Protein AF-0000000085507156 (afdb_homodimer)

InterPro domains:
  IPR002125 Cytidine and deoxycytidylate deaminase domain [PF00383] (16-107)
  IPR006262 Cytidine deaminase, homotetrameric [TIGR01354] (16-117)
  IPR016192 APOBEC/CMP deaminase, zinc-binding [PS00903] (61-101)
  IPR016193 Cytidine deaminase-like [SSF53927] (15-117)
  IPR050202 Cytidine and Deoxycytidylate Deaminase [PTHR11644] (16-119)

Secondary structure (DSSP, 8-state):
-HHHHHHHHHHHHHHHHHHHHHTT-B-TTT---EEEEEEETTS-EEEEE-B--SSGGG-B-HHHHHHHHHHHTT---EEEEEEEESSSS-PPP-HHHHHHHHHT-S--EEEE--SSS----B-----------/-HHHHHHHHHHHHHHHHHHHHHTT-B-TTT---EEEEEEETTS-EEEEE-B--SSGGG-B-HHHHHHHHHHHTT---EEEEEEEESSSS-PPP-HHHHHHHHHT-S--EEEE--SSS----B-----------

Organism: Octopus vulgaris (NCBI:txid6645)

pLDDT: mean 82.12, std 20.16, range [19.59, 98.88]

Sequence (266 aa):
MTKYKGKMMYGIKSRKAAAEAKEKAYCPYSNFRVGAALLTEDDSIITGCNVENCTYGGTICAERTAMVKAVSEGKKSFKAIAVASDKKDKIAPCGICRQFMAEFGTDWDVYLTSNDAPDSLIYPDIHYVRSSHMTKYKGKMMYGIKSRKAAAEAKEKAYCPYSNFRVGAALLTEDDSIITGCNVENCTYGGTICAERTAMVKAVSEGKKSFKAIAVASDKKDKIAPCGICRQFMAEFGTDWDVYLTSNDAPDSLIYPDIHYVRSSH

Radius of gyration: 18.61 Å; Cα contacts (8 Å, |Δi|>4): 637; chains: 2; bounding box: 38×61×47 Å

Solvent-accessible surface area (backbone atoms only — not comparable to full-atom values): 13486 Å² total; per-residue (Å²): 110,69,68,56,52,50,49,49,54,48,48,54,54,28,39,52,46,1,50,59,24,20,76,35,34,44,34,91,85,78,68,63,36,26,6,8,17,32,31,32,72,88,69,45,78,35,56,6,15,23,36,58,44,99,45,76,89,54,42,41,49,13,61,50,24,13,49,45,38,34,25,42,71,65,43,76,49,57,44,32,38,18,32,21,45,79,44,63,59,63,60,69,79,50,71,63,46,34,43,51,47,44,70,53,44,53,73,41,44,28,34,26,32,20,73,71,61,77,47,70,45,64,56,54,76,54,54,71,69,68,76,80,120,110,69,67,57,50,51,49,49,53,48,47,53,55,28,39,54,46,2,48,58,24,21,76,35,33,42,32,90,85,78,68,64,36,26,6,8,17,32,31,32,72,88,70,45,78,36,55,6,15,23,37,58,45,99,46,76,88,54,40,42,49,14,61,51,25,14,48,44,38,35,26,41,72,64,44,75,48,57,45,32,40,16,33,21,44,77,44,64,60,63,60,69,80,50,71,65,48,33,43,50,47,42,72,52,43,54,73,41,48,27,34,25,31,20,72,70,62,76,46,68,46,64,54,56,76,54,56,70,68,69,76,80,122

Foldseek 3Di:
DVVVVVVVVCLVVFQVVQVVQQVVEADPPPPKTKKKWWQAPVRDIFIFIWYDDPDRVPTDHRLRRRQVVCVVVVTQGTAEMEMEIPAQDWDDDDDVSLQVVVVSNFQYFYATQGVPDSPRPRPGGSDNPPPPD/DVVVVVVVVCLVVFQVVQVVQQVVEADPPPPKTKKKWWQAPVRDIFIFIWYDDPDRVPTDHRLRRRQVVCVVVVTLGTAEMEMEIPAQDWDDDDDVSLQVVVVSNFQYFYATQGVPDSPRPRPRGSDNPPPPD

Nearest PDB structures (foldseek):
  2fr6-assembly1_A  TM=9.802E-01  e=1.078E-14  Mus musculus
  1mq0-assembly1_A  TM=9.749E-01  e=1.570E-14  Homo sapiens
  2d30-assembly1_A  TM=9.680E-01  e=4.333E-13  Bacillus anthracis
  1ux0-assembly1_B-2  TM=9.588E-01  e=1.947E-12  Bacillus subtilis
  1jtk-assembly1_A  TM=9.594E-01  e=2.662E-12  Bacillus subtilis

Structure (mmCIF, N/CA/C/O backbone):
data_AF-0000000085507156-model_v1
#
loop_
_entity.id
_entity.type
_entity.pdbx_description
1 polymer 'Cytidine deaminase'
#
loop_
_atom_site.group_PDB
_atom_site.id
_atom_site.type_symbol
_atom_site.label_atom_id
_atom_site.label_alt_id
_atom_site.label_comp_id
_atom_site.label_asym_id
_atom_site.label_entity_id
_atom_site.label_seq_id
_atom_site.pdbx_PDB_ins_code
_atom_site.Cartn_x
_atom_site.Cartn_y
_atom_site.Cartn_z
_atom_site.occupancy
_atom_site.B_iso_or_equiv
_atom_site.auth_seq_id
_atom_site.auth_comp_id
_atom_site.auth_asym_id
_atom_site.auth_atom_id
_atom_site.pdbx_PDB_model_num
ATOM 1 N N . MET A 1 1 ? -6.457 -25.891 -23.547 1 45.12 1 MET A N 1
ATOM 2 C CA . MET A 1 1 ? -5.258 -25.422 -24.234 1 45.12 1 MET A CA 1
ATOM 3 C C . MET A 1 1 ? -5.137 -23.891 -24.141 1 45.12 1 MET A C 1
ATOM 5 O O . MET A 1 1 ? -4.035 -23.375 -23.969 1 45.12 1 MET A O 1
ATOM 9 N N . THR A 1 2 ? -6.301 -23.188 -24.297 1 46.66 2 THR A N 1
ATOM 10 C CA . THR A 1 2 ? -6.375 -21.734 -24.344 1 46.66 2 THR A CA 1
ATOM 11 C C . THR A 1 2 ? -6.105 -21.125 -22.969 1 46.66 2 THR A C 1
ATOM 13 O O . THR A 1 2 ? -5.438 -20.094 -22.844 1 46.66 2 THR A O 1
ATOM 16 N N . LYS A 1 3 ? -6.566 -21.875 -21.938 1 55.44 3 LYS A N 1
ATOM 17 C CA . LYS A 1 3 ? -6.348 -21.422 -20.562 1 55.44 3 LYS A CA 1
ATOM 18 C C . LYS A 1 3 ? -4.871 -21.516 -20.188 1 55.44 3 LYS A C 1
ATOM 20 O O . LYS A 1 3 ? -4.34 -20.625 -19.516 1 55.44 3 LYS A O 1
ATOM 25 N N . TYR A 1 4 ? -4.258 -22.562 -20.734 1 53.56 4 TYR A N 1
ATOM 26 C CA . TYR A 1 4 ? -2.848 -22.797 -20.438 1 53.56 4 TYR A CA 1
ATOM 27 C C . TYR A 1 4 ? -1.98 -21.719 -21.094 1 53.56 4 TYR A C 1
ATOM 29 O O . TYR A 1 4 ? -1.041 -21.219 -20.484 1 53.56 4 TYR A O 1
ATOM 37 N N . LYS A 1 5 ? -2.334 -21.484 -22.344 1 54.78 5 LYS A N 1
ATOM 38 C CA . LYS A 1 5 ? -1.577 -20.453 -23.062 1 54.78 5 LYS A CA 1
ATOM 39 C C . LYS A 1 5 ? -1.775 -19.078 -22.406 1 54.78 5 LYS A C 1
ATOM 41 O O . LYS A 1 5 ? -0.835 -18.297 -22.328 1 54.78 5 LYS A O 1
ATOM 46 N N . GLY A 1 6 ? -2.863 -18.875 -22.016 1 60.09 6 GLY A N 1
ATOM 47 C CA . GLY A 1 6 ? -3.174 -17.609 -21.359 1 60.09 6 GLY A CA 1
ATOM 48 C C . GLY A 1 6 ? -2.432 -17.422 -20.047 1 60.09 6 GLY A C 1
ATOM 49 O O . GLY A 1 6 ? -1.897 -16.344 -19.781 1 60.09 6 GLY A O 1
ATOM 50 N N . LYS A 1 7 ? -2.35 -18.531 -19.406 1 68.62 7 LYS A N 1
ATOM 51 C CA . LYS A 1 7 ? -1.642 -18.5 -18.125 1 68.62 7 LYS A CA 1
ATOM 52 C C . LYS A 1 7 ? -0.145 -18.281 -18.328 1 68.62 7 LYS A C 1
ATOM 54 O O . LYS A 1 7 ? 0.49 -17.547 -17.578 1 68.62 7 LYS A O 1
ATOM 59 N N . MET A 1 8 ? 0.346 -18.875 -19.422 1 68 8 MET A N 1
ATOM 60 C CA . MET A 1 8 ? 1.773 -18.75 -19.703 1 68 8 MET A CA 1
ATOM 61 C C . MET A 1 8 ? 2.133 -17.312 -20.078 1 68 8 MET A C 1
ATOM 63 O O . MET A 1 8 ? 3.154 -16.781 -19.625 1 68 8 MET A O 1
ATOM 67 N N . MET A 1 9 ? 1.325 -16.734 -20.891 1 68.88 9 MET A N 1
ATOM 68 C CA . MET A 1 9 ? 1.603 -15.375 -21.359 1 68.88 9 MET A CA 1
ATOM 69 C C . MET A 1 9 ? 1.504 -14.383 -20.203 1 68.88 9 MET A C 1
ATOM 71 O O . MET A 1 9 ? 2.32 -13.469 -20.094 1 68.88 9 MET A O 1
ATOM 75 N N . TYR A 1 10 ? 0.565 -14.633 -19.391 1 76.19 10 TYR A N 1
ATOM 76 C CA . TYR A 1 10 ? 0.454 -13.766 -18.234 1 76.19 10 TYR A CA 1
ATOM 77 C C . TYR A 1 10 ? 1.659 -13.93 -17.312 1 76.19 10 TYR A C 1
ATOM 79 O O . TYR A 1 10 ? 2.164 -12.953 -16.75 1 76.19 10 TYR A O 1
ATOM 87 N N . GLY A 1 11 ? 2.057 -15.18 -17.297 1 75.56 11 GLY A N 1
ATOM 88 C CA . GLY A 1 11 ? 3.221 -15.438 -16.469 1 75.56 11 GLY A CA 1
ATOM 89 C C . GLY A 1 11 ? 4.441 -14.648 -16.891 1 75.56 11 GLY A C 1
ATOM 90 O O . GLY A 1 11 ? 5.102 -14.023 -16.062 1 75.56 11 GLY A O 1
ATOM 91 N N . ILE A 1 12 ? 4.613 -14.641 -18.172 1 73.88 12 ILE A N 1
ATOM 92 C CA . ILE A 1 12 ? 5.789 -13.953 -18.703 1 73.88 12 ILE A CA 1
ATOM 93 C C . ILE A 1 12 ? 5.641 -12.445 -18.5 1 73.88 12 ILE A C 1
ATOM 95 O O . ILE A 1 12 ? 6.559 -11.789 -18 1 73.88 12 ILE A O 1
ATOM 99 N N . LYS A 1 13 ? 4.492 -11.883 -18.875 1 86.12 13 LYS A N 1
ATOM 100 C CA . LYS A 1 13 ? 4.258 -10.445 -18.766 1 86.12 13 LYS A CA 1
ATOM 101 C C . LYS A 1 13 ? 4.316 -9.984 -17.312 1 86.12 13 LYS A C 1
ATOM 103 O O . LYS A 1 13 ? 4.883 -8.93 -17.016 1 86.12 13 LYS A O 1
ATOM 108 N N . SER A 1 14 ? 3.775 -10.773 -16.5 1 90.31 14 SER A N 1
ATOM 109 C CA . SER A 1 14 ? 3.717 -10.391 -15.102 1 90.31 14 SER A CA 1
ATOM 110 C C . SER A 1 14 ? 5.094 -10.477 -14.445 1 90.31 14 SER A C 1
ATOM 112 O O . SER A 1 14 ? 5.418 -9.672 -13.57 1 90.31 14 SER A O 1
ATOM 114 N N . ARG A 1 15 ? 5.824 -11.406 -14.922 1 87.62 15 ARG A N 1
ATOM 115 C CA . ARG A 1 15 ? 7.176 -11.523 -14.383 1 87.62 15 ARG A CA 1
ATOM 116 C C . ARG A 1 15 ? 8.031 -10.328 -14.781 1 87.62 15 ARG A C 1
ATOM 118 O O . ARG A 1 15 ? 8.797 -9.805 -13.969 1 87.62 15 ARG A O 1
ATOM 125 N N . LYS A 1 16 ? 7.945 -9.984 -15.977 1 91.31 16 LYS A N 1
ATOM 126 C CA . LYS A 1 16 ? 8.664 -8.805 -16.453 1 91.31 16 LYS A CA 1
ATOM 127 C C . LYS A 1 16 ? 8.219 -7.551 -15.703 1 91.31 16 LYS A C 1
ATOM 129 O O . LYS A 1 16 ? 9.047 -6.73 -15.305 1 91.31 16 LYS A O 1
ATOM 134 N N . ALA A 1 17 ? 6.949 -7.414 -15.555 1 95.56 17 ALA A N 1
ATOM 135 C CA . ALA A 1 17 ? 6.398 -6.273 -14.828 1 95.56 17 ALA A CA 1
ATOM 136 C C . ALA A 1 17 ? 6.895 -6.242 -13.391 1 95.56 17 ALA A C 1
ATOM 138 O O . ALA A 1 17 ? 7.211 -5.176 -12.852 1 95.56 17 ALA A O 1
ATOM 139 N N . ALA A 1 18 ? 6.938 -7.363 -12.742 1 95.06 18 ALA A N 1
ATOM 140 C CA . ALA A 1 18 ? 7.449 -7.461 -11.375 1 95.06 18 ALA A CA 1
ATOM 141 C C . ALA A 1 18 ? 8.914 -7.051 -11.312 1 95.06 18 ALA A C 1
ATOM 143 O O . ALA A 1 18 ? 9.328 -6.344 -10.383 1 95.06 18 ALA A O 1
ATOM 144 N N . ALA A 1 19 ? 9.672 -7.484 -12.266 1 92.69 19 ALA A N 1
ATOM 145 C CA . ALA A 1 19 ? 11.086 -7.141 -12.32 1 92.69 19 ALA A CA 1
ATOM 146 C C . ALA A 1 19 ? 11.281 -5.633 -12.461 1 92.69 19 ALA A C 1
ATOM 148 O O . ALA A 1 19 ? 12.172 -5.055 -11.836 1 92.69 19 ALA A O 1
ATOM 149 N N . GLU A 1 20 ? 10.516 -5.043 -13.266 1 95.81 20 GLU A N 1
ATOM 150 C CA . GLU A 1 20 ? 10.586 -3.594 -13.438 1 95.81 20 GLU A CA 1
ATOM 151 C C . GLU A 1 20 ? 10.156 -2.863 -12.172 1 95.81 20 GLU A C 1
ATOM 153 O O . GLU A 1 20 ? 10.719 -1.826 -11.82 1 95.81 20 GLU A O 1
ATOM 158 N N . ALA A 1 21 ? 9.164 -3.395 -11.5 1 97.69 21 ALA A N 1
ATOM 159 C CA . ALA A 1 21 ? 8.656 -2.791 -10.266 1 97.69 21 ALA A CA 1
ATOM 160 C C . ALA A 1 21 ? 9.727 -2.781 -9.18 1 97.69 21 ALA A C 1
ATOM 162 O O . ALA A 1 21 ? 9.781 -1.864 -8.359 1 97.69 21 ALA A O 1
ATOM 163 N N . LYS A 1 22 ? 10.516 -3.771 -9.234 1 95.75 22 LYS A N 1
ATOM 164 C CA . LYS A 1 22 ? 11.57 -3.92 -8.227 1 95.75 22 LYS A CA 1
ATOM 165 C C . LYS A 1 22 ? 12.516 -2.725 -8.25 1 95.75 22 LYS A C 1
ATOM 167 O O . LYS A 1 22 ? 13.086 -2.363 -7.215 1 95.75 22 LYS A O 1
ATOM 172 N N . GLU A 1 23 ? 12.656 -2.035 -9.336 1 97 23 GLU A N 1
ATOM 173 C CA . GLU A 1 23 ? 13.562 -0.9 -9.5 1 97 23 GLU A CA 1
ATOM 174 C C . GLU A 1 23 ? 13.078 0.312 -8.711 1 97 23 GLU A C 1
ATOM 176 O O . GLU A 1 23 ? 13.836 1.254 -8.484 1 97 23 GLU A O 1
ATOM 181 N N . LYS A 1 24 ? 11.875 0.293 -8.289 1 98.25 24 LYS A N 1
ATOM 182 C CA . LYS A 1 24 ? 11.281 1.425 -7.582 1 98.25 24 LYS A CA 1
ATOM 183 C C . LYS A 1 24 ? 11.258 1.179 -6.078 1 98.25 24 LYS A C 1
ATOM 185 O O . LYS A 1 24 ? 10.773 2.018 -5.312 1 98.25 24 LYS A O 1
ATOM 190 N N . ALA A 1 25 ? 11.812 0.065 -5.641 1 98.25 25 ALA A N 1
ATOM 191 C CA . ALA A 1 25 ? 11.758 -0.337 -4.238 1 98.25 25 ALA A CA 1
ATOM 192 C C . ALA A 1 25 ? 12.438 0.699 -3.344 1 98.25 25 ALA A C 1
ATOM 194 O O . ALA A 1 25 ? 13.359 1.39 -3.775 1 98.25 25 ALA A O 1
ATOM 195 N N . TYR A 1 26 ? 11.953 0.939 -2.166 1 98.5 26 TYR A N 1
ATOM 196 C CA . TYR A 1 26 ? 12.602 1.67 -1.08 1 98.5 26 TYR A CA 1
ATOM 197 C C . TYR A 1 26 ? 13.078 0.717 0.008 1 98.5 26 TYR A C 1
ATOM 199 O O . TYR A 1 26 ? 12.297 0.304 0.869 1 98.5 26 TYR A O 1
ATOM 207 N N . CYS A 1 27 ? 14.312 0.362 -0.005 1 96.81 27 CYS A N 1
ATOM 208 C CA . CYS A 1 27 ? 14.867 -0.645 0.891 1 96.81 27 CYS A CA 1
ATOM 209 C C . CYS A 1 27 ? 16.266 -0.253 1.346 1 96.81 27 CYS A C 1
ATOM 211 O O . CYS A 1 27 ? 17.219 -1.018 1.172 1 96.81 27 CYS A O 1
ATOM 213 N N . PRO A 1 28 ? 16.359 0.896 2.033 1 96.19 28 PRO A N 1
ATOM 214 C CA . PRO A 1 28 ? 17.672 1.4 2.42 1 96.19 28 PRO A CA 1
ATOM 215 C C . PRO A 1 28 ? 18.344 0.543 3.492 1 96.19 28 PRO A C 1
ATOM 217 O O . PRO A 1 28 ? 19.562 0.635 3.695 1 96.19 28 PRO A O 1
ATOM 220 N N . TYR A 1 29 ? 17.656 -0.283 4.18 1 94.44 29 TYR A N 1
ATOM 221 C CA . TYR A 1 29 ? 18.203 -1.038 5.301 1 94.44 29 TYR A CA 1
ATOM 222 C C . TYR A 1 29 ? 18.688 -2.41 4.852 1 94.44 29 TYR A C 1
ATOM 224 O O . TYR A 1 29 ? 19.766 -2.855 5.25 1 94.44 29 TYR A O 1
ATOM 232 N N . SER A 1 30 ? 17.938 -3.158 4.008 1 91 30 SER A N 1
ATOM 233 C CA . SER A 1 30 ? 18.312 -4.484 3.52 1 91 30 SER A CA 1
ATOM 234 C C . SER A 1 30 ? 19.031 -4.395 2.18 1 91 30 SER A C 1
ATOM 236 O O . SER A 1 30 ? 19.844 -5.266 1.844 1 91 30 SER A O 1
ATOM 238 N N . ASN A 1 31 ? 18.641 -3.363 1.395 1 93.56 31 ASN A N 1
ATOM 239 C CA . ASN A 1 31 ? 19.078 -3.225 0.01 1 93.56 31 ASN A CA 1
ATOM 240 C C . ASN A 1 31 ? 18.609 -4.398 -0.846 1 93.56 31 ASN A C 1
ATOM 242 O O . ASN A 1 31 ? 19.328 -4.828 -1.757 1 93.56 31 ASN A O 1
ATOM 246 N N . PHE A 1 32 ? 17.609 -5.02 -0.384 1 93.12 32 PHE A N 1
ATOM 247 C CA . PHE A 1 32 ? 17.016 -6.168 -1.065 1 93.12 32 PHE A CA 1
ATOM 248 C C . PHE A 1 32 ? 15.727 -5.777 -1.773 1 93.12 32 PHE A C 1
ATOM 250 O O . PHE A 1 32 ? 14.656 -5.773 -1.164 1 93.12 32 PHE A O 1
ATOM 257 N N . ARG A 1 33 ? 15.852 -5.629 -3.068 1 96 33 ARG A N 1
ATOM 258 C CA . ARG A 1 33 ? 14.695 -5.145 -3.824 1 96 33 ARG A CA 1
ATOM 259 C C . ARG A 1 33 ? 13.766 -6.289 -4.199 1 96 33 ARG A C 1
ATOM 261 O O . ARG A 1 33 ? 14.219 -7.34 -4.656 1 96 33 ARG A O 1
ATOM 268 N N . VAL A 1 34 ? 12.523 -6.055 -3.955 1 95.5 34 VAL A N 1
ATOM 269 C CA . VAL A 1 34 ? 11.477 -6.996 -4.348 1 95.5 34 VAL A CA 1
ATOM 270 C C . VAL A 1 34 ? 10.398 -6.262 -5.129 1 95.5 34 VAL A C 1
ATOM 272 O O . VAL A 1 34 ? 10.031 -5.133 -4.789 1 95.5 34 VAL A O 1
ATOM 275 N N . GLY A 1 35 ? 9.969 -6.82 -6.215 1 96.62 35 GLY A N 1
ATOM 276 C CA . GLY A 1 35 ? 8.836 -6.344 -6.988 1 96.62 35 GLY A CA 1
ATOM 277 C C . GLY A 1 35 ? 7.73 -7.379 -7.121 1 96.62 35 GLY A C 1
ATOM 278 O O . GLY A 1 35 ? 7.988 -8.578 -7.059 1 96.62 35 GLY A O 1
ATOM 279 N N . ALA A 1 36 ? 6.539 -6.844 -7.254 1 96.56 36 ALA A N 1
ATOM 280 C CA . ALA A 1 36 ? 5.387 -7.719 -7.465 1 96.56 36 ALA A CA 1
ATOM 281 C C . ALA A 1 36 ? 4.488 -7.18 -8.57 1 96.56 36 ALA A C 1
ATOM 283 O O . ALA A 1 36 ? 4.426 -5.969 -8.805 1 96.56 36 ALA A O 1
ATOM 284 N N . ALA A 1 37 ? 3.855 -8.062 -9.266 1 96.94 37 ALA A N 1
ATOM 285 C CA . ALA A 1 37 ? 2.84 -7.766 -10.273 1 96.94 37 ALA A CA 1
ATOM 286 C C . ALA A 1 37 ? 1.571 -8.578 -10.031 1 96.94 37 ALA A C 1
ATOM 288 O O . ALA A 1 37 ? 1.61 -9.812 -10.008 1 96.94 37 ALA A O 1
ATOM 289 N N . LEU A 1 38 ? 0.514 -7.887 -9.844 1 96.56 38 LEU A N 1
ATOM 290 C CA . LEU A 1 38 ? -0.79 -8.445 -9.508 1 96.56 38 LEU A CA 1
ATOM 291 C C . LEU A 1 38 ? -1.709 -8.461 -10.719 1 96.56 38 LEU A C 1
ATOM 293 O O . LEU A 1 38 ? -1.878 -7.434 -11.383 1 96.56 38 LEU A O 1
ATOM 297 N N . LEU A 1 39 ? -2.191 -9.633 -11.023 1 95.56 39 LEU A N 1
ATOM 298 C CA . LEU A 1 39 ? -3.201 -9.758 -12.07 1 95.56 39 LEU A CA 1
ATOM 299 C C . LEU A 1 39 ? -4.605 -9.688 -11.484 1 95.56 39 LEU A C 1
ATOM 301 O O . LEU A 1 39 ? -4.98 -10.523 -10.656 1 95.56 39 LEU A O 1
ATOM 305 N N . THR A 1 40 ? -5.336 -8.672 -11.953 1 95.88 40 THR A N 1
ATOM 306 C CA . THR A 1 40 ? -6.695 -8.5 -11.461 1 95.88 40 THR A CA 1
ATOM 307 C C . THR A 1 40 ? -7.695 -9.25 -12.336 1 95.88 40 THR A C 1
ATOM 309 O O . THR A 1 40 ? -7.332 -9.766 -13.391 1 95.88 40 THR A O 1
ATOM 312 N N . GLU A 1 41 ? -8.906 -9.312 -11.859 1 93.31 41 GLU A N 1
ATOM 313 C CA . GLU A 1 41 ? -9.945 -10.055 -12.57 1 93.31 41 GLU A CA 1
ATOM 314 C C . GLU A 1 41 ? -10.219 -9.445 -13.938 1 93.31 41 GLU A C 1
ATOM 316 O O . GLU A 1 41 ? -10.555 -10.156 -14.891 1 93.31 41 GLU A O 1
ATOM 321 N N . ASP A 1 42 ? -10.062 -8.156 -14.07 1 93.94 42 ASP A N 1
ATOM 322 C CA . ASP A 1 42 ? -10.305 -7.488 -15.352 1 93.94 42 ASP A CA 1
ATOM 323 C C . ASP A 1 42 ? -9.055 -7.508 -16.219 1 93.94 42 ASP A C 1
ATOM 325 O O . ASP A 1 42 ? -8.953 -6.738 -17.188 1 93.94 42 ASP A O 1
ATOM 329 N N . ASP A 1 43 ? -8.047 -8.227 -15.836 1 93.12 43 ASP A N 1
ATOM 330 C CA . ASP A 1 43 ? -6.832 -8.516 -16.594 1 93.12 43 ASP A CA 1
ATOM 331 C C . ASP A 1 43 ? -5.883 -7.32 -16.578 1 93.12 43 ASP A C 1
ATOM 333 O O . ASP A 1 43 ? -5.023 -7.191 -17.453 1 93.12 43 ASP A O 1
ATOM 337 N N . SER A 1 44 ? -6.109 -6.434 -15.68 1 95.38 44 SER A N 1
ATOM 338 C CA . SER A 1 44 ? -5.129 -5.375 -15.453 1 95.38 44 SER A CA 1
ATOM 339 C C . SER A 1 44 ? -3.953 -5.883 -14.625 1 95.38 44 SER A C 1
ATOM 341 O O . SER A 1 44 ? -4.102 -6.805 -13.82 1 95.38 44 SER A O 1
ATOM 343 N N . ILE A 1 45 ? -2.811 -5.289 -14.914 1 97.19 45 ILE A N 1
ATOM 344 C CA . ILE A 1 45 ? -1.624 -5.594 -14.125 1 97.19 45 ILE A CA 1
ATOM 345 C C . ILE A 1 45 ? -1.279 -4.402 -13.234 1 97.19 45 ILE A C 1
ATOM 347 O O . ILE A 1 45 ? -1.065 -3.291 -13.727 1 97.19 45 ILE A O 1
ATOM 351 N N . ILE A 1 46 ? -1.317 -4.621 -11.945 1 98.38 46 ILE A N 1
ATOM 352 C CA . ILE A 1 46 ? -0.937 -3.607 -10.969 1 98.38 46 ILE A CA 1
ATOM 353 C C . ILE A 1 46 ? 0.355 -4.027 -10.266 1 98.38 46 ILE A C 1
ATOM 355 O O . ILE A 1 46 ? 0.463 -5.148 -9.766 1 98.38 46 ILE A O 1
ATOM 359 N N . THR A 1 47 ? 1.319 -3.133 -10.188 1 98.69 47 THR A N 1
ATOM 360 C CA . THR A 1 47 ? 2.617 -3.516 -9.648 1 98.69 47 THR A CA 1
ATOM 361 C C . THR A 1 47 ? 2.844 -2.871 -8.281 1 98.69 47 THR A C 1
ATOM 363 O O . THR A 1 47 ? 2.154 -1.917 -7.918 1 98.69 47 THR A O 1
ATOM 366 N N . GLY A 1 48 ? 3.678 -3.451 -7.52 1 98.75 48 GLY A N 1
ATOM 367 C CA . GLY A 1 48 ? 4.16 -2.977 -6.234 1 98.75 48 GLY A CA 1
ATOM 368 C C . GLY A 1 48 ? 5.613 -3.328 -5.973 1 98.75 48 GLY A C 1
ATOM 369 O O . GLY A 1 48 ? 6.195 -4.145 -6.688 1 98.75 48 GLY A O 1
ATOM 370 N N . CYS A 1 49 ? 6.164 -2.693 -5.035 1 98.62 49 CYS A N 1
ATOM 371 C CA . CYS A 1 49 ? 7.52 -2.963 -4.57 1 98.62 49 CYS A CA 1
ATOM 372 C C . CYS A 1 49 ? 7.602 -2.869 -3.051 1 98.62 49 CYS A C 1
ATOM 374 O O . CYS A 1 49 ? 6.68 -2.371 -2.404 1 98.62 49 CYS A O 1
ATOM 376 N N . ASN A 1 50 ? 8.68 -3.473 -2.508 1 97.94 50 ASN A N 1
ATOM 377 C CA . ASN A 1 50 ? 8.812 -3.373 -1.06 1 97.94 50 ASN A CA 1
ATOM 378 C C . ASN A 1 50 ? 9.203 -1.961 -0.628 1 97.94 50 ASN A C 1
ATOM 380 O O . ASN A 1 50 ? 9.984 -1.294 -1.309 1 97.94 50 ASN A O 1
ATOM 384 N N . VAL A 1 51 ? 8.641 -1.488 0.416 1 98.62 51 VAL A N 1
ATOM 385 C CA . VAL A 1 51 ? 8.891 -0.195 1.043 1 98.62 51 VAL A CA 1
ATOM 386 C C . VAL A 1 51 ? 9.289 -0.397 2.502 1 98.62 51 VAL A C 1
ATOM 388 O O . VAL A 1 51 ? 8.438 -0.623 3.363 1 98.62 51 VAL A O 1
ATOM 391 N N . GLU A 1 52 ? 10.547 -0.236 2.783 1 97.94 52 GLU A N 1
ATOM 392 C CA . GLU A 1 52 ? 11.086 -0.507 4.113 1 97.94 52 GLU A CA 1
ATOM 393 C C . GLU A 1 52 ? 10.906 0.695 5.039 1 97.94 52 GLU A C 1
ATOM 395 O O . GLU A 1 52 ? 10.609 1.8 4.578 1 97.94 52 GLU A O 1
ATOM 400 N N . ASN A 1 53 ? 10.977 0.425 6.234 1 96.5 53 ASN A N 1
ATOM 401 C CA . ASN A 1 53 ? 10.922 1.383 7.336 1 96.5 53 ASN A CA 1
ATOM 402 C C . ASN A 1 53 ? 11.961 1.064 8.406 1 96.5 53 ASN A C 1
ATOM 404 O O . ASN A 1 53 ? 12.445 -0.065 8.492 1 96.5 53 ASN A O 1
ATOM 408 N N . CYS A 1 54 ? 12.32 2.131 9.172 1 92.88 54 CYS A N 1
ATOM 409 C CA . CYS A 1 54 ? 13.312 1.917 10.219 1 92.88 54 CYS A CA 1
ATOM 410 C C . CYS A 1 54 ? 12.781 0.97 11.289 1 92.88 54 CYS A C 1
ATOM 412 O O . CYS A 1 54 ? 13.555 0.364 12.031 1 92.88 54 CYS A O 1
ATOM 414 N N . THR A 1 55 ? 11.461 0.832 11.367 1 88.38 55 THR A N 1
ATOM 415 C CA . THR A 1 55 ? 10.844 -0.182 12.211 1 88.38 55 THR A CA 1
ATOM 416 C C . THR A 1 55 ? 10.32 -1.346 11.375 1 88.38 55 THR A C 1
ATOM 418 O O . THR A 1 55 ? 9.758 -1.138 10.297 1 88.38 55 THR A O 1
ATOM 421 N N . TYR A 1 56 ? 10.492 -2.535 11.828 1 80.38 56 TYR A N 1
ATOM 422 C CA . TYR A 1 56 ? 10.078 -3.715 11.078 1 80.38 56 TYR A CA 1
ATOM 423 C C . TYR A 1 56 ? 8.57 -3.709 10.836 1 80.38 56 TYR A C 1
ATOM 425 O O . TYR A 1 56 ? 8.109 -4.062 9.75 1 80.38 56 TYR A O 1
ATOM 433 N N . GLY A 1 57 ? 7.852 -3.285 11.789 1 85.94 57 GLY A N 1
ATOM 434 C CA . GLY A 1 57 ? 6.402 -3.262 11.68 1 85.94 57 GLY A CA 1
ATOM 435 C C . GLY A 1 57 ? 5.895 -2.283 10.641 1 85.94 57 GLY A C 1
ATOM 436 O O . GLY A 1 57 ? 4.758 -2.391 10.18 1 85.94 57 GLY A O 1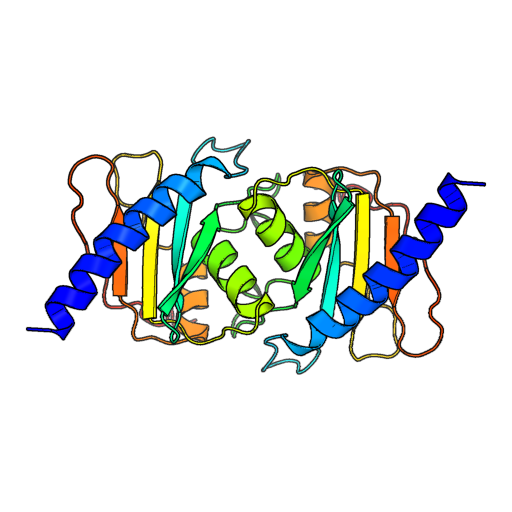
ATOM 437 N N . GLY A 1 58 ? 6.773 -1.413 10.227 1 92.62 58 GLY A N 1
ATOM 438 C CA . GLY A 1 58 ? 6.375 -0.405 9.258 1 92.62 58 GLY A CA 1
ATOM 439 C C . GLY A 1 58 ? 6.656 -0.812 7.824 1 92.62 58 GLY A C 1
ATOM 440 O O . GLY A 1 58 ? 6.164 -0.18 6.887 1 92.62 58 GLY A O 1
ATOM 441 N N . THR A 1 59 ? 7.418 -1.912 7.668 1 96.25 59 THR A N 1
ATOM 442 C CA . THR A 1 59 ? 7.777 -2.373 6.332 1 96.25 59 THR A CA 1
ATOM 443 C C . THR A 1 59 ? 6.582 -3.021 5.641 1 96.25 59 THR A C 1
ATOM 445 O O . THR A 1 59 ? 5.832 -3.775 6.266 1 96.25 59 THR A O 1
ATOM 448 N N . ILE A 1 60 ? 6.406 -2.689 4.383 1 97.88 60 ILE A N 1
ATOM 449 C CA . ILE A 1 60 ? 5.336 -3.293 3.596 1 97.88 60 ILE A CA 1
ATOM 450 C C . ILE A 1 60 ? 5.926 -4.016 2.387 1 97.88 60 ILE A C 1
ATOM 452 O O . ILE A 1 60 ? 6.664 -3.418 1.601 1 97.88 60 ILE A O 1
ATOM 456 N N . CYS A 1 61 ? 5.617 -5.27 2.221 1 97.12 61 CYS A N 1
ATOM 457 C CA . CYS A 1 61 ? 6.141 -6.121 1.156 1 97.12 61 CYS A CA 1
ATOM 458 C C . CYS A 1 61 ? 5.605 -5.684 -0.203 1 97.12 61 CYS A C 1
ATOM 460 O O . CYS A 1 61 ? 4.562 -5.031 -0.286 1 97.12 61 CYS A O 1
ATOM 462 N N . ALA A 1 62 ? 6.289 -6.141 -1.231 1 97.94 62 ALA A N 1
ATOM 463 C CA . ALA A 1 62 ? 5.902 -5.84 -2.607 1 97.94 62 ALA A CA 1
ATOM 464 C C . ALA A 1 62 ? 4.484 -6.328 -2.896 1 97.94 62 ALA A C 1
ATOM 466 O O . ALA A 1 62 ? 3.691 -5.617 -3.52 1 97.94 62 ALA A O 1
ATOM 467 N N . GLU A 1 63 ? 4.199 -7.516 -2.428 1 96.19 63 GLU A N 1
ATOM 468 C CA . GLU A 1 63 ? 2.887 -8.109 -2.668 1 96.19 63 GLU A CA 1
ATOM 469 C C . GLU A 1 63 ? 1.777 -7.246 -2.074 1 96.19 63 GLU A C 1
ATOM 471 O O . GLU A 1 63 ? 0.792 -6.941 -2.75 1 96.19 63 GLU A O 1
ATOM 476 N N . ARG A 1 64 ? 1.969 -6.848 -0.841 1 98.25 64 ARG A N 1
ATOM 477 C CA . ARG A 1 64 ? 0.948 -6.043 -0.176 1 98.25 64 ARG A CA 1
ATOM 478 C C . ARG A 1 64 ? 0.866 -4.648 -0.787 1 98.25 64 ARG A C 1
ATOM 480 O O . ARG A 1 64 ? -0.216 -4.062 -0.869 1 98.25 64 ARG A O 1
ATOM 487 N N . THR A 1 65 ? 1.995 -4.094 -1.184 1 98.88 65 THR A N 1
ATOM 488 C CA . THR A 1 65 ? 1.97 -2.826 -1.906 1 98.88 65 THR A CA 1
ATOM 489 C C . THR A 1 65 ? 1.107 -2.936 -3.16 1 98.88 65 THR A C 1
ATOM 491 O O . THR A 1 65 ? 0.259 -2.078 -3.414 1 98.88 65 THR A O 1
ATOM 494 N N . ALA A 1 66 ? 1.281 -3.977 -3.939 1 98.69 66 ALA A N 1
ATOM 495 C CA . ALA A 1 66 ? 0.493 -4.172 -5.152 1 98.69 66 ALA A CA 1
ATOM 496 C C . ALA A 1 66 ? -0.992 -4.305 -4.828 1 98.69 66 ALA A C 1
ATOM 498 O O . ALA A 1 66 ? -1.839 -3.725 -5.512 1 98.69 66 ALA A O 1
ATOM 499 N N . MET A 1 67 ? -1.302 -4.969 -3.803 1 98.5 67 MET A N 1
ATOM 500 C CA . MET A 1 67 ? -2.695 -5.266 -3.482 1 98.5 67 MET A CA 1
ATOM 501 C C . MET A 1 67 ? -3.406 -4.027 -2.949 1 98.5 67 MET A C 1
ATOM 503 O O . MET A 1 67 ? -4.527 -3.721 -3.361 1 98.5 67 MET A O 1
ATOM 507 N N . VAL A 1 68 ? -2.783 -3.328 -2.043 1 98.81 68 VAL A N 1
ATOM 508 C CA . VAL A 1 68 ? -3.469 -2.15 -1.519 1 98.81 68 VAL A CA 1
ATOM 509 C C . VAL A 1 68 ? -3.574 -1.086 -2.607 1 98.81 68 VAL A C 1
ATOM 511 O O . VAL A 1 68 ? -4.551 -0.337 -2.66 1 98.81 68 VAL A O 1
ATOM 514 N N . LYS A 1 69 ? -2.564 -1.007 -3.457 1 98.81 69 LYS A N 1
ATOM 515 C CA . LYS A 1 69 ? -2.672 -0.145 -4.633 1 98.81 69 LYS A CA 1
ATOM 516 C C . LYS A 1 69 ? -3.877 -0.527 -5.484 1 98.81 69 LYS A C 1
ATOM 518 O O . LYS A 1 69 ? -4.664 0.335 -5.879 1 98.81 69 LYS A O 1
ATOM 523 N N . ALA A 1 70 ? -4.074 -1.751 -5.758 1 98.75 70 ALA A N 1
ATOM 524 C CA . ALA A 1 70 ? -5.203 -2.238 -6.547 1 98.75 70 ALA A CA 1
ATOM 525 C C . ALA A 1 70 ? -6.531 -1.896 -5.871 1 98.75 70 ALA A C 1
ATOM 527 O O . ALA A 1 70 ? -7.441 -1.37 -6.516 1 98.75 70 ALA A O 1
ATOM 528 N N . VAL A 1 71 ? -6.629 -2.168 -4.582 1 98.75 71 VAL A N 1
ATOM 529 C CA . VAL A 1 71 ? -7.852 -1.891 -3.84 1 98.75 71 VAL A CA 1
ATOM 530 C C . VAL A 1 71 ? -8.172 -0.399 -3.906 1 98.75 71 VAL A 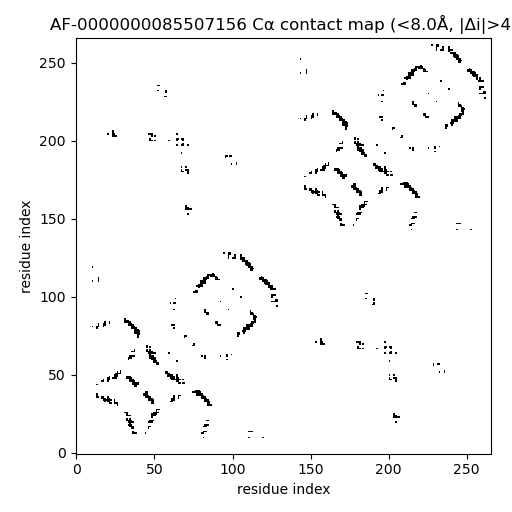C 1
ATOM 532 O O . VAL A 1 71 ? -9.328 -0.013 -4.105 1 98.75 71 VAL A O 1
ATOM 535 N N . SER A 1 72 ? -7.141 0.384 -3.781 1 98.62 72 SER A N 1
ATOM 536 C CA . SER A 1 72 ? -7.328 1.83 -3.818 1 98.62 72 SER A CA 1
ATOM 537 C C . SER A 1 72 ? -7.773 2.295 -5.199 1 98.62 72 SER A C 1
ATOM 539 O O . SER A 1 72 ? -8.234 3.426 -5.359 1 98.62 72 SER A O 1
ATOM 541 N N . GLU A 1 73 ? -7.652 1.49 -6.191 1 98.06 73 GLU A N 1
ATOM 542 C CA . GLU A 1 73 ? -8.125 1.788 -7.539 1 98.06 73 GLU A CA 1
ATOM 543 C C . GLU A 1 73 ? -9.461 1.116 -7.816 1 98.06 73 GLU A C 1
ATOM 545 O O . GLU A 1 73 ? -9.945 1.132 -8.953 1 98.06 73 GLU A O 1
ATOM 550 N N . GLY A 1 74 ? -9.969 0.475 -6.84 1 97.69 74 GLY A N 1
ATOM 551 C CA . GLY A 1 74 ? -11.312 -0.089 -6.941 1 97.69 74 GLY A CA 1
ATOM 552 C C . GLY A 1 74 ? -11.312 -1.553 -7.336 1 97.69 74 GLY A C 1
ATOM 553 O O . GLY A 1 74 ? -12.352 -2.098 -7.715 1 97.69 74 GLY A O 1
ATOM 554 N N . LYS A 1 75 ? -10.195 -2.152 -7.34 1 97.94 75 LYS A N 1
ATOM 555 C CA . LYS A 1 75 ? -10.078 -3.559 -7.719 1 97.94 75 LYS A CA 1
ATOM 556 C C . LYS A 1 75 ? -9.93 -4.449 -6.488 1 97.94 75 LYS A C 1
ATOM 558 O O . LYS A 1 75 ? -9.023 -4.246 -5.676 1 97.94 75 LYS A O 1
ATOM 563 N N . LYS A 1 76 ? -10.742 -5.473 -6.355 1 97.12 76 LYS A N 1
ATOM 564 C CA . LYS A 1 76 ? -10.734 -6.277 -5.137 1 97.12 76 LYS A CA 1
ATOM 565 C C . LYS A 1 76 ? -10.734 -7.766 -5.461 1 97.12 76 LYS A C 1
ATOM 567 O O . LYS A 1 76 ? -10.906 -8.602 -4.57 1 97.12 76 LYS A O 1
ATOM 572 N N . SER A 1 77 ? -10.641 -8.133 -6.699 1 96.19 77 SER A N 1
ATOM 573 C CA . SER A 1 77 ? -10.578 -9.516 -7.145 1 96.19 77 SER A CA 1
ATOM 574 C C . SER A 1 77 ? -9.312 -9.781 -7.957 1 96.19 77 SER A C 1
ATOM 576 O O . SER A 1 77 ? -9.023 -9.07 -8.914 1 96.19 77 SER A O 1
ATOM 578 N N . PHE A 1 78 ? -8.617 -10.836 -7.496 1 94.38 78 PHE A N 1
ATOM 579 C CA . PHE A 1 78 ? -7.301 -11.078 -8.07 1 94.38 78 PHE A CA 1
ATOM 580 C C . PHE A 1 78 ? -7.164 -12.523 -8.523 1 94.38 78 PHE A C 1
ATOM 582 O O . PHE A 1 78 ? -7.719 -13.438 -7.902 1 94.38 78 PHE A O 1
ATOM 589 N N . LYS A 1 79 ? -6.316 -12.727 -9.555 1 89.94 79 LYS A N 1
ATOM 590 C CA . LYS A 1 79 ? -6.16 -14.047 -10.156 1 89.94 79 LYS A CA 1
ATOM 591 C C . LYS A 1 79 ? -4.777 -14.617 -9.875 1 89.94 79 LYS A C 1
ATOM 593 O O . LYS A 1 79 ? -4.625 -15.828 -9.68 1 89.94 79 LYS A O 1
ATOM 598 N N . ALA A 1 80 ? -3.85 -13.75 -9.938 1 91.12 80 ALA A N 1
ATOM 599 C CA . ALA A 1 80 ? -2.473 -14.227 -9.867 1 91.12 80 ALA A CA 1
ATOM 600 C C . ALA A 1 80 ? -1.531 -13.125 -9.383 1 91.12 80 ALA A C 1
ATOM 602 O O . ALA A 1 80 ? -1.867 -11.945 -9.445 1 91.12 80 ALA A O 1
ATOM 603 N N . ILE A 1 81 ? -0.398 -13.562 -8.898 1 93.56 81 ILE A N 1
ATOM 604 C CA . ILE A 1 81 ? 0.649 -12.617 -8.523 1 93.56 81 ILE A CA 1
ATOM 605 C C . ILE A 1 81 ? 2.014 -13.18 -8.906 1 93.56 81 ILE A C 1
ATOM 607 O O . ILE A 1 81 ? 2.252 -14.391 -8.797 1 93.56 81 ILE A O 1
ATOM 611 N N . ALA A 1 82 ? 2.822 -12.32 -9.461 1 92 82 ALA A N 1
ATOM 612 C CA . ALA A 1 82 ? 4.227 -12.633 -9.727 1 92 82 ALA A CA 1
ATOM 613 C C . ALA A 1 82 ? 5.148 -11.844 -8.797 1 92 82 ALA A C 1
ATOM 615 O O . ALA A 1 82 ? 4.906 -10.664 -8.531 1 92 82 ALA A O 1
ATOM 616 N N . VAL A 1 83 ? 6.227 -12.477 -8.352 1 92.69 83 VAL A N 1
ATOM 617 C CA . VAL A 1 83 ? 7.184 -11.828 -7.465 1 92.69 83 VAL A CA 1
ATOM 618 C C . VAL A 1 83 ? 8.594 -11.961 -8.039 1 92.69 83 VAL A C 1
ATOM 620 O O . VAL A 1 83 ? 8.977 -13.031 -8.516 1 92.69 83 VAL A O 1
ATOM 623 N N . ALA A 1 84 ? 9.289 -10.805 -8.008 1 91.12 84 ALA A N 1
ATOM 624 C CA . ALA A 1 84 ? 10.672 -10.75 -8.469 1 91.12 84 ALA A CA 1
ATOM 625 C C . ALA A 1 84 ? 11.578 -10.148 -7.398 1 91.12 84 ALA A C 1
ATOM 627 O O . ALA A 1 84 ? 11.195 -9.195 -6.707 1 91.12 84 ALA A O 1
ATOM 628 N N . SER A 1 85 ? 12.781 -10.672 -7.234 1 91 85 SER A N 1
ATOM 629 C CA . SER A 1 85 ? 13.75 -10.148 -6.27 1 91 85 SER A CA 1
ATOM 630 C C . SER A 1 85 ? 15.156 -10.133 -6.852 1 91 85 SER A C 1
ATOM 632 O O . SER A 1 85 ? 15.383 -10.625 -7.957 1 91 85 SER A O 1
ATOM 634 N N . ASP A 1 86 ? 16.078 -9.398 -6.156 1 86.12 86 ASP A N 1
ATOM 635 C CA . ASP A 1 86 ? 17.469 -9.305 -6.594 1 86.12 86 ASP A CA 1
ATOM 636 C C . ASP A 1 86 ? 18.172 -10.648 -6.449 1 86.12 86 ASP A C 1
ATOM 638 O O . ASP A 1 86 ? 19.188 -10.891 -7.105 1 86.12 86 ASP A O 1
ATOM 642 N N . LYS A 1 87 ? 17.75 -11.453 -5.535 1 70 87 LYS A N 1
ATOM 643 C CA . LYS A 1 87 ? 18.453 -12.719 -5.32 1 70 87 LYS A CA 1
ATOM 644 C C . LYS A 1 87 ? 18.031 -13.758 -6.355 1 70 87 LYS A C 1
ATOM 646 O O . LYS A 1 87 ? 16.984 -13.625 -6.984 1 70 87 LYS A O 1
ATOM 651 N N . LYS A 1 88 ? 19 -14.641 -6.402 1 64.25 88 LYS A N 1
ATOM 652 C CA . LYS A 1 88 ? 18.797 -15.789 -7.273 1 64.25 88 LYS A CA 1
ATOM 653 C C . LYS A 1 88 ? 17.703 -16.719 -6.723 1 64.25 88 LYS A C 1
ATOM 655 O O . LYS A 1 88 ? 17.031 -17.422 -7.48 1 64.25 88 LYS A O 1
ATOM 660 N N . ASP A 1 89 ? 17.5 -16.516 -5.465 1 60.91 89 ASP A N 1
ATOM 661 C CA . ASP A 1 89 ? 16.547 -17.453 -4.852 1 60.91 89 ASP A CA 1
ATOM 662 C C . ASP A 1 89 ? 15.125 -16.922 -4.969 1 60.91 89 ASP A C 1
ATOM 664 O O . ASP A 1 89 ? 14.891 -15.719 -4.934 1 60.91 89 ASP A O 1
ATOM 668 N N . LYS A 1 90 ? 14.234 -17.797 -5.23 1 66.19 90 LYS A N 1
ATOM 669 C CA . LYS A 1 90 ? 12.797 -17.562 -5.332 1 66.19 90 LYS A CA 1
ATOM 670 C C . LYS A 1 90 ? 12.219 -17.125 -3.986 1 66.19 90 LYS A C 1
ATOM 672 O O . LYS A 1 90 ? 12.398 -17.812 -2.979 1 66.19 90 LYS A O 1
ATOM 677 N N . ILE A 1 91 ? 11.812 -15.945 -4.012 1 74.12 91 ILE A N 1
ATOM 678 C CA . ILE A 1 91 ? 11.188 -15.469 -2.785 1 74.12 91 ILE A CA 1
ATOM 679 C C . ILE A 1 91 ? 9.68 -15.711 -2.852 1 74.12 91 ILE A C 1
ATOM 681 O O . ILE A 1 91 ? 9.023 -15.305 -3.814 1 74.12 91 ILE A O 1
ATOM 685 N N . ALA A 1 92 ? 9.266 -16.5 -1.932 1 81 92 ALA A N 1
ATOM 686 C CA . ALA A 1 92 ? 7.832 -16.734 -1.782 1 81 92 ALA A CA 1
ATOM 687 C C . ALA A 1 92 ? 7.195 -15.688 -0.867 1 81 92 ALA A C 1
ATOM 689 O O . ALA A 1 92 ? 7.867 -15.109 -0.011 1 81 92 ALA A O 1
ATOM 690 N N . PRO A 1 93 ? 5.949 -15.461 -1.111 1 89.94 93 PRO A N 1
ATOM 691 C CA . PRO A 1 93 ? 5.262 -14.531 -0.208 1 89.94 93 PRO A CA 1
ATOM 692 C C . PRO A 1 93 ? 5.426 -14.914 1.263 1 89.94 93 PRO A C 1
ATOM 694 O O . PRO A 1 93 ? 5.32 -16.094 1.615 1 89.94 93 PRO A O 1
ATOM 697 N N . CYS A 1 94 ? 5.734 -13.922 2.078 1 89 94 CYS A N 1
ATOM 698 C CA . CYS A 1 94 ? 5.898 -14.172 3.506 1 89 94 CYS A CA 1
ATOM 699 C C . CYS A 1 94 ? 4.562 -14.508 4.16 1 89 94 CYS A C 1
ATOM 701 O O . CYS A 1 94 ? 3.521 -14.469 3.504 1 89 94 CYS A O 1
ATOM 703 N N . GLY A 1 95 ? 4.496 -14.812 5.434 1 88.25 95 GLY A N 1
ATOM 704 C CA . GLY A 1 95 ? 3.293 -15.211 6.145 1 88.25 95 GLY A CA 1
ATOM 705 C C . GLY A 1 95 ? 2.191 -14.172 6.078 1 88.25 95 GLY A C 1
ATOM 706 O O . GLY A 1 95 ? 1.049 -14.484 5.738 1 88.25 95 GLY A O 1
ATOM 707 N N . ILE A 1 96 ? 2.484 -12.922 6.414 1 92.62 96 ILE A N 1
ATOM 708 C CA . ILE A 1 96 ? 1.463 -11.875 6.43 1 92.62 96 ILE A CA 1
ATOM 709 C C . ILE A 1 96 ? 0.964 -11.617 5.008 1 92.62 96 ILE A C 1
ATOM 711 O O . ILE A 1 96 ? -0.214 -11.32 4.805 1 92.62 96 ILE A O 1
ATOM 715 N N . CYS A 1 97 ? 1.829 -11.719 4.02 1 94.25 97 CYS A N 1
ATOM 716 C CA . CYS A 1 97 ? 1.396 -11.562 2.637 1 94.25 97 CYS A CA 1
ATOM 717 C C . CYS A 1 97 ? 0.436 -12.672 2.234 1 94.25 97 CYS A C 1
ATOM 719 O O . CYS A 1 97 ? -0.55 -12.422 1.539 1 94.25 97 CYS A O 1
ATOM 721 N N . ARG A 1 98 ? 0.765 -13.883 2.654 1 90.81 98 ARG A N 1
ATOM 722 C CA . ARG A 1 98 ? -0.145 -14.992 2.375 1 90.81 98 ARG A CA 1
ATOM 723 C C . ARG A 1 98 ? -1.497 -14.773 3.045 1 90.81 98 ARG A C 1
ATOM 725 O O . ARG A 1 98 ? -2.543 -15.031 2.445 1 90.81 98 ARG A O 1
ATOM 732 N N . GLN A 1 99 ? -1.438 -14.359 4.23 1 90.94 99 GLN A N 1
ATOM 733 C CA . GLN A 1 99 ? -2.678 -14.031 4.922 1 90.94 99 GLN A CA 1
ATOM 734 C C . GLN A 1 99 ? -3.447 -12.945 4.176 1 90.94 99 GLN A C 1
ATOM 736 O O . GLN A 1 99 ? -4.672 -13.016 4.043 1 90.94 99 GLN A O 1
ATOM 741 N N . PHE A 1 100 ? -2.748 -11.977 3.779 1 95.25 100 PHE A N 1
ATOM 742 C CA . PHE A 1 100 ? -3.357 -10.867 3.047 1 95.25 100 PHE A CA 1
ATOM 743 C C . PHE A 1 100 ? -3.99 -11.359 1.751 1 95.25 100 PHE A C 1
ATOM 745 O O . PHE A 1 100 ? -5.102 -10.961 1.405 1 95.25 100 PHE A O 1
ATOM 752 N N . MET A 1 101 ? -3.314 -12.219 1.048 1 93.5 101 MET A N 1
ATOM 753 C CA . MET A 1 101 ? -3.828 -12.82 -0.179 1 93.5 101 MET A CA 1
ATOM 754 C C . MET A 1 101 ? -5.105 -13.609 0.096 1 93.5 101 MET A C 1
ATOM 756 O O . MET A 1 101 ? -6.082 -13.5 -0.648 1 93.5 101 MET A O 1
ATOM 760 N N . ALA A 1 102 ? -5.078 -14.336 1.18 1 92.06 102 ALA A N 1
ATOM 761 C CA . ALA A 1 102 ? -6.227 -15.164 1.537 1 92.06 102 ALA A CA 1
ATOM 762 C C . ALA A 1 102 ? -7.469 -14.312 1.771 1 92.06 102 ALA A C 1
ATOM 764 O O . ALA A 1 102 ? -8.594 -14.766 1.529 1 92.06 102 ALA A O 1
ATOM 765 N N . GLU A 1 103 ? -7.258 -13.078 2.234 1 93.5 103 GLU A N 1
ATOM 766 C CA . GLU A 1 103 ? -8.352 -12.141 2.469 1 93.5 103 GLU A CA 1
ATOM 767 C C . GLU A 1 103 ? -9.148 -11.891 1.19 1 93.5 103 GLU A C 1
ATOM 769 O O . GLU A 1 103 ? -10.352 -11.633 1.242 1 93.5 103 GLU A O 1
ATOM 774 N N . PHE A 1 104 ? -8.5 -12.008 0.032 1 94.88 104 PHE A N 1
ATOM 775 C CA . PHE A 1 104 ? -9.141 -11.672 -1.234 1 94.88 104 PHE A CA 1
ATOM 776 C C . PHE A 1 104 ? -9.375 -12.922 -2.074 1 94.88 104 PHE A C 1
ATOM 778 O O . PHE A 1 104 ? -9.758 -12.828 -3.24 1 94.88 104 PHE A O 1
ATOM 785 N N . GLY A 1 105 ? -9.078 -14.023 -1.523 1 88.81 105 GLY A N 1
ATOM 786 C CA . GLY A 1 105 ? -9.305 -15.297 -2.186 1 88.81 105 GLY A CA 1
ATOM 787 C C . GLY A 1 105 ? -8.203 -16.312 -1.928 1 88.81 105 GLY A C 1
ATOM 788 O O . GLY A 1 105 ? -7.121 -15.945 -1.455 1 88.81 105 GLY A O 1
ATOM 789 N N . THR A 1 106 ? -8.508 -17.5 -2.285 1 85.12 106 THR A N 1
ATOM 790 C CA . THR A 1 106 ? -7.547 -18.562 -2.02 1 85.12 106 THR A CA 1
ATOM 791 C C . THR A 1 106 ? -7.125 -19.25 -3.318 1 85.12 106 THR A C 1
ATOM 793 O O . THR A 1 106 ? -6.199 -20.062 -3.324 1 85.12 106 THR A O 1
ATOM 796 N N . ASP A 1 107 ? -7.754 -18.922 -4.32 1 83.31 107 ASP A N 1
ATOM 797 C CA . ASP A 1 107 ? -7.426 -19.5 -5.617 1 83.31 107 ASP A CA 1
ATOM 798 C C . ASP A 1 107 ? -6.52 -18.578 -6.422 1 83.31 107 ASP A C 1
ATOM 800 O O . ASP A 1 107 ? -7 -17.781 -7.234 1 83.31 107 ASP A O 1
ATOM 804 N N . TRP A 1 108 ? -5.258 -18.641 -6.152 1 85.5 108 TRP A N 1
ATOM 805 C CA . TRP A 1 108 ? -4.258 -17.766 -6.766 1 85.5 108 TRP A CA 1
ATOM 806 C C . TRP A 1 108 ? -3.229 -18.578 -7.539 1 85.5 108 TRP A C 1
ATOM 808 O O . TRP A 1 108 ? -2.789 -19.641 -7.074 1 85.5 108 TRP A O 1
ATOM 818 N N . ASP A 1 109 ? -2.877 -18.078 -8.703 1 84.31 109 ASP A N 1
ATOM 819 C CA . ASP A 1 109 ? -1.601 -18.5 -9.266 1 84.31 109 ASP A CA 1
ATOM 820 C C . ASP A 1 109 ? -0.457 -17.625 -8.758 1 84.31 109 ASP A C 1
ATOM 822 O O . ASP A 1 109 ? -0.572 -16.406 -8.727 1 84.31 109 ASP A O 1
ATOM 826 N N . VAL A 1 110 ? 0.606 -18.25 -8.289 1 86.81 110 VAL A N 1
ATOM 827 C CA . VAL A 1 110 ? 1.775 -17.516 -7.824 1 86.81 110 VAL A CA 1
ATOM 828 C C . VAL A 1 110 ? 2.98 -17.859 -8.703 1 86.81 110 VAL A C 1
ATOM 830 O O . VAL A 1 110 ? 3.328 -19.031 -8.875 1 86.81 110 VAL A O 1
ATOM 833 N N . TYR A 1 111 ? 3.555 -16.812 -9.273 1 83.56 111 TYR A N 1
ATOM 834 C CA . TYR A 1 111 ? 4.742 -16.969 -10.109 1 83.56 111 TYR A CA 1
ATOM 835 C C . TYR A 1 111 ? 5.969 -16.375 -9.422 1 83.56 111 TYR A C 1
ATOM 837 O O . TYR A 1 111 ? 5.965 -15.203 -9.031 1 83.56 111 TYR A O 1
ATOM 845 N N . LEU A 1 112 ? 6.984 -17.188 -9.258 1 81 112 LEU A N 1
ATOM 846 C CA . LEU A 1 112 ? 8.227 -16.719 -8.641 1 81 112 LEU A CA 1
ATOM 847 C C . LEU A 1 112 ? 9.336 -16.594 -9.68 1 81 112 LEU A C 1
ATOM 849 O O . LEU A 1 112 ? 9.469 -17.453 -10.555 1 81 112 LEU A O 1
ATOM 853 N N . THR A 1 113 ? 9.93 -15.375 -9.734 1 69.56 113 THR A N 1
ATOM 854 C CA . THR A 1 113 ? 10.977 -15.164 -10.727 1 69.56 113 THR A CA 1
ATOM 855 C C . THR A 1 113 ? 12.359 -15.336 -10.102 1 69.56 113 THR A C 1
ATOM 857 O O . THR A 1 113 ? 12.609 -14.883 -8.984 1 69.56 113 THR A O 1
ATOM 860 N N . SER A 1 114 ? 13.078 -16.359 -10.453 1 56.72 114 SER A N 1
ATOM 861 C CA . SER A 1 114 ? 14.5 -16.406 -10.141 1 56.72 114 SER A CA 1
ATOM 862 C C . SER A 1 114 ? 15.336 -15.891 -11.297 1 56.72 114 SER A C 1
ATOM 864 O O . SER A 1 114 ? 14.898 -15.922 -12.453 1 56.72 114 SER A O 1
ATOM 866 N N . ASN A 1 115 ? 16.188 -14.836 -10.992 1 53.25 115 ASN A N 1
ATOM 867 C CA . ASN A 1 115 ? 17.094 -14.344 -12.031 1 53.25 115 ASN A CA 1
ATOM 868 C C . ASN A 1 115 ? 17.531 -15.461 -12.969 1 53.25 115 ASN A C 1
ATOM 870 O O . ASN A 1 115 ? 17.953 -15.195 -14.094 1 53.25 115 ASN A O 1
ATOM 874 N N . ASP A 1 116 ? 17.781 -16.547 -12.344 1 48.59 116 ASP A N 1
ATOM 875 C CA . ASP A 1 116 ? 18.297 -17.547 -13.289 1 48.59 116 ASP A CA 1
ATOM 876 C C . ASP A 1 116 ? 17.172 -18.078 -14.18 1 48.59 116 ASP A C 1
ATOM 878 O O . ASP A 1 116 ? 17.219 -17.922 -15.406 1 48.59 116 ASP A O 1
ATOM 882 N N . ALA A 1 117 ? 16.656 -19.25 -13.805 1 46.72 117 ALA A N 1
ATOM 883 C CA . ALA A 1 117 ? 15.711 -19.953 -14.656 1 46.72 117 ALA A CA 1
ATOM 884 C C . ALA A 1 117 ? 14.281 -19.516 -14.375 1 46.72 117 ALA A C 1
ATOM 886 O O . ALA A 1 117 ? 13.883 -19.375 -13.219 1 46.72 117 ALA A O 1
ATOM 887 N N . PRO A 1 118 ? 13.578 -18.75 -15.273 1 47.56 118 PRO A N 1
ATOM 888 C CA . PRO A 1 118 ? 12.164 -18.375 -15.172 1 47.56 118 PRO A CA 1
ATOM 889 C C . PRO A 1 118 ? 11.305 -19.5 -14.586 1 47.56 118 PRO A C 1
ATOM 891 O O . PRO A 1 118 ? 11.039 -20.484 -15.266 1 47.56 118 PRO A O 1
ATOM 894 N N . ASP A 1 119 ? 11.828 -20.25 -13.617 1 46.91 119 ASP A N 1
ATOM 895 C CA . ASP A 1 119 ? 10.953 -21.344 -13.203 1 46.91 119 ASP A CA 1
ATOM 896 C C . ASP A 1 119 ? 9.672 -20.812 -12.562 1 46.91 119 ASP A C 1
ATOM 898 O O . ASP A 1 119 ? 9.719 -19.906 -11.742 1 46.91 119 ASP A O 1
ATOM 902 N N . SER A 1 120 ? 8.555 -20.781 -13.32 1 48.06 120 SER A N 1
ATOM 903 C CA . SER A 1 120 ? 7.164 -20.562 -12.953 1 48.06 120 SER A CA 1
ATOM 904 C C . SER A 1 120 ? 6.773 -21.422 -11.75 1 48.06 120 SER A C 1
ATOM 906 O O . SER A 1 120 ? 6.824 -22.656 -11.812 1 48.06 120 SER A O 1
ATOM 908 N N . LEU A 1 121 ? 7.461 -21.328 -10.609 1 51.47 121 LEU A N 1
ATOM 909 C CA . LEU A 1 121 ? 6.824 -22.156 -9.594 1 51.47 121 LEU A CA 1
ATOM 910 C C . LEU A 1 121 ? 5.453 -21.609 -9.219 1 51.47 121 LEU A C 1
ATOM 912 O O . LEU A 1 121 ? 5.301 -20.406 -9 1 51.47 121 LEU A O 1
ATOM 916 N N . ILE A 1 122 ? 4.383 -22.172 -9.773 1 49.91 122 ILE A N 1
ATOM 917 C CA . ILE A 1 122 ? 3.029 -21.938 -9.281 1 49.91 122 ILE A CA 1
ATOM 918 C C . ILE A 1 122 ? 2.918 -22.438 -7.84 1 49.91 122 ILE A C 1
ATOM 920 O O . ILE A 1 122 ? 3.195 -23.609 -7.559 1 49.91 122 ILE A O 1
ATOM 924 N N . TYR A 1 123 ? 3.139 -21.688 -6.879 1 50.88 123 TYR A N 1
ATOM 925 C CA . TYR A 1 123 ? 2.84 -22.047 -5.492 1 50.88 123 TYR A CA 1
ATOM 926 C C . TYR A 1 123 ? 1.338 -22 -5.234 1 50.88 123 TYR A C 1
ATOM 928 O O . TYR A 1 123 ? 0.716 -20.938 -5.281 1 50.88 123 TYR A O 1
ATOM 936 N N . PRO A 1 124 ? 0.688 -23.156 -5.637 1 45.53 124 PRO A N 1
ATOM 937 C CA . PRO A 1 124 ? -0.767 -23.234 -5.496 1 45.53 124 PRO A CA 1
ATOM 938 C C . PRO A 1 124 ? -1.264 -22.688 -4.16 1 45.53 124 PRO A C 1
ATOM 940 O O . PRO A 1 124 ? -2.365 -22.141 -4.09 1 45.53 124 PRO A O 1
ATOM 943 N N . ASP A 1 125 ? -0.873 -23.328 -3.016 1 45.09 125 ASP A N 1
ATOM 944 C CA . ASP A 1 125 ? -1.721 -23.438 -1.833 1 45.09 125 ASP A CA 1
ATOM 945 C C . ASP A 1 125 ? -1.604 -22.188 -0.956 1 45.09 125 ASP A C 1
ATOM 947 O O . ASP A 1 125 ? -0.643 -22.047 -0.198 1 45.09 125 ASP A O 1
ATOM 951 N N . ILE A 1 126 ? -1.826 -21.016 -1.485 1 50.19 126 ILE A N 1
ATOM 952 C CA . ILE A 1 126 ? -1.984 -20 -0.443 1 50.19 126 ILE A CA 1
ATOM 953 C C . ILE A 1 126 ? -2.9 -20.531 0.656 1 50.19 126 ILE A C 1
ATOM 955 O O . ILE A 1 126 ? -4.09 -20.766 0.426 1 50.19 126 ILE A O 1
ATOM 959 N N . HIS A 1 127 ? -2.582 -21.531 1.425 1 45.03 127 HIS A N 1
ATOM 960 C CA . HIS A 1 127 ? -3.371 -21.969 2.566 1 45.03 127 HIS A CA 1
ATOM 961 C C . HIS A 1 127 ? -3.469 -20.875 3.631 1 45.03 127 HIS A C 1
ATOM 963 O O . HIS A 1 127 ? -2.574 -20.047 3.746 1 45.03 127 HIS A O 1
ATOM 969 N N . TYR A 1 128 ? -4.762 -20.641 4.039 1 46.25 128 TYR A N 1
ATOM 970 C CA . TYR A 1 128 ? -5.09 -19.844 5.219 1 46.25 128 TYR A CA 1
ATOM 971 C C . TYR A 1 128 ? -4.047 -20.031 6.312 1 46.25 128 TYR A C 1
ATOM 973 O O . TYR A 1 128 ? -3.605 -21.156 6.57 1 46.25 128 TYR A O 1
ATOM 981 N N . VAL A 1 129 ? -3.162 -19.25 6.441 1 37.88 129 VAL A N 1
ATOM 982 C CA . VAL A 1 129 ? -2.533 -19.406 7.746 1 37.88 129 VAL A CA 1
ATOM 983 C C . VAL A 1 129 ? -3.582 -19.266 8.852 1 37.88 129 VAL A C 1
ATOM 985 O O . VAL A 1 129 ? -4.137 -18.172 9.039 1 37.88 129 VAL A O 1
ATOM 988 N N . ARG A 1 130 ? -4.523 -20.25 9.094 1 29.2 130 ARG A N 1
ATOM 989 C CA . ARG A 1 130 ? -5.387 -20.328 10.266 1 29.2 130 ARG A CA 1
ATOM 990 C C . ARG A 1 130 ? -4.676 -19.797 11.508 1 29.2 130 ARG A C 1
ATOM 992 O O . ARG A 1 130 ? -3.586 -20.266 11.852 1 29.2 130 ARG A O 1
ATOM 999 N N . SER A 1 131 ? -4.766 -18.562 11.906 1 26.61 131 SER A N 1
ATOM 1000 C CA . SER A 1 131 ? -4.5 -18.359 13.328 1 26.61 131 SER A CA 1
ATOM 1001 C C . SER A 1 131 ? -5.133 -19.453 14.172 1 26.61 131 SER A C 1
ATOM 1003 O O . SER A 1 131 ? -6.328 -19.734 14.055 1 26.61 131 SER A O 1
ATOM 1005 N N . SER A 1 132 ? -4.629 -20.578 14.273 1 24.19 132 SER A N 1
ATOM 1006 C CA . SER A 1 132 ? -4.934 -21.312 15.5 1 24.19 132 SER A CA 1
ATOM 1007 C C . SER A 1 132 ? -4.914 -20.375 16.719 1 24.19 132 SER A C 1
ATOM 1009 O O . SER A 1 132 ? -3.85 -19.922 17.141 1 24.19 132 SER A O 1
ATOM 1011 N N . HIS A 1 133 ? -5.75 -19.406 16.906 1 19.59 133 HIS A N 1
ATOM 1012 C CA . HIS A 1 133 ? -6.113 -19.188 18.297 1 19.59 133 HIS A CA 1
ATOM 1013 C C . HIS A 1 133 ? -6.91 -20.359 18.844 1 19.59 133 HIS A C 1
ATOM 1015 O O . HIS A 1 133 ? -7.691 -20.984 18.125 1 19.59 133 HIS A O 1
ATOM 1021 N N . MET B 1 1 ? 2.238 35.188 0.411 1 45.16 1 MET B N 1
ATOM 1022 C CA . MET B 1 1 ? 0.834 35.156 0.011 1 45.16 1 MET B CA 1
ATOM 1023 C C . MET B 1 1 ? 0.559 34 -0.939 1 45.16 1 MET B C 1
ATOM 1025 O O . MET B 1 1 ? -0.488 33.344 -0.852 1 45.16 1 MET B O 1
ATOM 1029 N N . THR B 1 2 ? 1.517 33.75 -1.904 1 46.22 2 THR B N 1
ATOM 1030 C CA . THR B 1 2 ? 1.388 32.75 -2.959 1 46.22 2 THR B CA 1
ATOM 1031 C C . THR B 1 2 ? 1.498 31.344 -2.385 1 46.22 2 THR B C 1
ATOM 1033 O O . THR B 1 2 ? 0.783 30.438 -2.811 1 46.22 2 THR B O 1
ATOM 1036 N N . LYS B 1 3 ? 2.363 31.25 -1.34 1 55.59 3 LYS B N 1
ATOM 1037 C CA . LYS B 1 3 ? 2.533 29.953 -0.692 1 55.59 3 LYS B CA 1
ATOM 1038 C C . LYS B 1 3 ? 1.283 29.562 0.09 1 55.59 3 LYS B C 1
ATOM 1040 O O . LYS B 1 3 ? 0.881 28.391 0.086 1 55.59 3 LYS B O 1
ATOM 1045 N N . TYR B 1 4 ? 0.681 30.594 0.655 1 53.53 4 TYR B N 1
ATOM 1046 C CA . TYR B 1 4 ? -0.521 30.375 1.448 1 53.53 4 TYR B CA 1
ATOM 1047 C C . TYR B 1 4 ? -1.688 29.953 0.561 1 53.53 4 TYR B C 1
ATOM 1049 O O . TYR B 1 4 ? -2.447 29.047 0.906 1 53.53 4 TYR B O 1
ATOM 1057 N N . LYS B 1 5 ? -1.805 30.688 -0.532 1 55.03 5 LYS B N 1
ATOM 1058 C CA . LYS B 1 5 ? -2.879 30.344 -1.459 1 55.03 5 LYS B CA 1
ATOM 1059 C C . LYS B 1 5 ? -2.67 28.953 -2.049 1 55.03 5 LYS B C 1
ATOM 1061 O O . LYS B 1 5 ? -3.629 28.203 -2.242 1 55.03 5 LYS B O 1
ATOM 1066 N N . GLY B 1 6 ? -1.549 28.672 -2.277 1 59.5 6 GLY B N 1
ATOM 1067 C CA . GLY B 1 6 ? -1.217 27.359 -2.824 1 59.5 6 GLY B CA 1
ATOM 1068 C C . GLY B 1 6 ? -1.519 26.219 -1.872 1 59.5 6 GLY B C 1
ATOM 1069 O O . GLY B 1 6 ? -2.076 25.203 -2.277 1 59.5 6 GLY B O 1
ATOM 1070 N N . LYS B 1 7 ? -1.239 26.547 -0.66 1 68 7 LYS B N 1
ATOM 1071 C CA . LYS B 1 7 ? -1.499 25.547 0.376 1 68 7 LYS B CA 1
ATOM 1072 C C . LYS B 1 7 ? -2.998 25.344 0.575 1 68 7 LYS B C 1
ATOM 1074 O O . LYS B 1 7 ? -3.453 24.219 0.758 1 68 7 LYS B O 1
ATOM 1079 N N . MET B 1 8 ? -3.723 26.438 0.424 1 67.06 8 MET B N 1
ATOM 1080 C CA . MET B 1 8 ? -5.168 26.344 0.613 1 67.06 8 MET B CA 1
ATOM 1081 C C . MET B 1 8 ? -5.812 25.531 -0.503 1 67.06 8 MET B C 1
ATOM 1083 O O . MET B 1 8 ? -6.703 24.719 -0.248 1 67.06 8 MET B O 1
ATOM 1087 N N . MET B 1 9 ? -5.418 25.812 -1.695 1 69.62 9 MET B N 1
ATOM 1088 C CA . MET B 1 9 ? -6.004 25.125 -2.842 1 69.62 9 MET B CA 1
ATOM 1089 C C . MET B 1 9 ? -5.672 23.625 -2.811 1 69.62 9 MET B C 1
ATOM 1091 O O . MET B 1 9 ? -6.531 22.797 -3.098 1 69.62 9 MET B O 1
ATOM 1095 N N . TYR B 1 10 ? -4.492 23.359 -2.41 1 75.62 10 TYR B N 1
ATOM 1096 C CA . TYR B 1 10 ? -4.129 21.953 -2.281 1 75.62 10 TYR B CA 1
ATOM 1097 C C . TYR B 1 10 ? -4.938 21.281 -1.182 1 75.62 10 TYR B C 1
ATOM 1099 O O . TYR B 1 10 ? -5.359 20.125 -1.329 1 75.62 10 TYR B O 1
ATOM 1107 N N . GLY B 1 11 ? -5.141 22.125 -0.186 1 75.75 11 GLY B N 1
ATOM 1108 C CA . GLY B 1 11 ? -5.93 21.578 0.907 1 75.75 11 GLY B CA 1
ATOM 1109 C C . GLY B 1 11 ? -7.316 21.141 0.48 1 75.75 11 GLY B C 1
ATOM 1110 O O . GLY B 1 11 ? -7.742 20.031 0.79 1 75.75 11 GLY B O 1
ATOM 1111 N N . ILE B 1 12 ? -7.891 22 -0.313 1 73.81 12 ILE B N 1
ATOM 1112 C CA . ILE B 1 12 ? -9.25 21.719 -0.752 1 73.81 12 ILE B CA 1
ATOM 1113 C C . ILE B 1 12 ? -9.25 20.531 -1.708 1 73.81 12 ILE B C 1
ATOM 1115 O O . ILE B 1 12 ? -10.039 19.594 -1.549 1 73.81 12 ILE B O 1
ATOM 1119 N N . LYS B 1 13 ? -8.375 20.547 -2.709 1 86.12 13 LYS B N 1
ATOM 1120 C CA . LYS B 1 13 ? -8.312 19.484 -3.713 1 86.12 13 LYS B CA 1
ATOM 1121 C C . LYS B 1 13 ? -7.953 18.141 -3.076 1 86.12 13 LYS B C 1
ATOM 1123 O O . LYS B 1 13 ? -8.531 17.109 -3.428 1 86.12 13 LYS B O 1
ATOM 1128 N N . SER B 1 14 ? -7.078 18.219 -2.176 1 90.12 14 SER B N 1
ATOM 1129 C CA . SER B 1 14 ? -6.621 16.984 -1.549 1 90.12 14 SER B CA 1
ATOM 1130 C C . SER B 1 14 ? -7.688 16.406 -0.624 1 90.12 14 SER B C 1
ATOM 1132 O O . SER B 1 14 ? -7.82 15.188 -0.505 1 90.12 14 SER B O 1
ATOM 1134 N N . ARG B 1 15 ? -8.391 17.297 -0.055 1 87.62 15 ARG B N 1
ATOM 1135 C CA . ARG B 1 15 ? -9.469 16.828 0.811 1 87.62 15 ARG B CA 1
ATOM 1136 C C . ARG B 1 15 ? -10.562 16.141 0 1 87.62 15 ARG B C 1
ATOM 1138 O O . ARG B 1 15 ? -11.086 15.102 0.412 1 87.62 15 ARG B O 1
ATOM 1145 N N . LYS B 1 16 ? -10.93 16.734 -1.033 1 91.25 16 LYS B N 1
ATOM 1146 C CA . LYS B 1 16 ? -11.914 16.125 -1.92 1 91.25 16 LYS B CA 1
ATOM 1147 C C . LYS B 1 16 ? -11.422 14.781 -2.449 1 91.25 16 LYS B C 1
ATOM 1149 O O . LYS B 1 16 ? -12.188 13.812 -2.492 1 91.25 16 LYS B O 1
ATOM 1154 N N . ALA B 1 17 ? -10.211 14.758 -2.859 1 95.5 17 ALA B N 1
ATOM 1155 C CA . ALA B 1 17 ? -9.609 13.523 -3.359 1 95.5 17 ALA B CA 1
ATOM 1156 C C . ALA B 1 17 ? -9.617 12.438 -2.287 1 95.5 17 ALA B C 1
ATOM 1158 O O . ALA B 1 17 ? -9.891 11.266 -2.578 1 95.5 17 ALA B O 1
ATOM 1159 N N . ALA B 1 18 ? -9.297 12.773 -1.076 1 95.06 18 ALA B N 1
ATOM 1160 C CA . ALA B 1 18 ? -9.312 11.836 0.039 1 95.06 18 ALA B CA 1
ATOM 1161 C C . ALA B 1 18 ? -10.727 11.289 0.272 1 95.06 18 ALA B C 1
ATOM 1163 O O . ALA B 1 18 ? -10.906 10.094 0.513 1 95.06 18 ALA B O 1
ATOM 1164 N N . ALA B 1 19 ? -11.672 12.172 0.195 1 92.75 19 ALA B N 1
ATOM 1165 C CA . ALA B 1 19 ? -13.062 11.766 0.383 1 92.75 19 ALA B CA 1
ATOM 1166 C C . ALA B 1 19 ? -13.5 10.773 -0.688 1 92.75 19 ALA B C 1
ATOM 1168 O O . ALA B 1 19 ? -14.211 9.805 -0.396 1 92.75 19 ALA B O 1
ATOM 1169 N N . GLU B 1 20 ? -13.133 11.008 -1.866 1 95.81 20 GLU B N 1
ATOM 1170 C CA . GLU B 1 20 ? -13.453 10.094 -2.957 1 95.81 20 GLU B CA 1
ATOM 1171 C C . GLU B 1 20 ? -12.734 8.758 -2.783 1 95.81 20 GLU B C 1
ATOM 1173 O O . GLU B 1 20 ? -13.297 7.699 -3.09 1 95.81 20 GLU B O 1
ATOM 1178 N N . ALA B 1 21 ? -11.523 8.805 -2.307 1 97.69 21 ALA B N 1
ATOM 1179 C CA . ALA B 1 21 ? -10.734 7.59 -2.094 1 97.69 21 ALA B CA 1
ATOM 1180 C C . ALA B 1 21 ? -11.383 6.688 -1.05 1 97.69 21 ALA B C 1
ATOM 1182 O O . ALA B 1 21 ? -11.289 5.461 -1.136 1 97.69 21 ALA B O 1
ATOM 1183 N N . LYS B 1 22 ? -12 7.32 -0.141 1 95.69 22 LYS B N 1
ATOM 1184 C CA . LYS B 1 22 ? -12.641 6.59 0.95 1 95.69 22 LYS B CA 1
ATOM 1185 C C . LYS B 1 22 ? -13.695 5.625 0.421 1 95.69 22 LYS B C 1
ATOM 1187 O O . LYS B 1 22 ? -13.945 4.578 1.022 1 95.69 22 LYS B O 1
ATOM 1192 N N . GLU B 1 23 ? -14.273 5.863 -0.71 1 97 23 GLU B N 1
ATOM 1193 C CA . GLU B 1 23 ? -15.328 5.055 -1.311 1 97 23 GLU B CA 1
ATOM 1194 C C . GLU B 1 23 ? -14.781 3.713 -1.796 1 97 23 GLU B C 1
ATOM 1196 O O . GLU B 1 23 ? -15.547 2.783 -2.053 1 97 23 GLU B O 1
ATOM 1201 N N . LYS B 1 24 ? -13.531 3.59 -1.907 1 98.25 24 LYS B N 1
ATOM 1202 C CA . LYS B 1 24 ? -12.906 2.375 -2.422 1 98.25 24 LYS B CA 1
ATOM 1203 C C . LYS B 1 24 ? -12.367 1.51 -1.286 1 98.25 24 LYS B C 1
ATOM 1205 O O . LYS B 1 24 ? -11.781 0.451 -1.528 1 98.25 24 LYS B O 1
ATOM 1210 N N . ALA B 1 25 ? -12.586 1.935 -0.047 1 98.25 25 ALA B N 1
ATOM 1211 C CA . ALA B 1 25 ? -12.023 1.256 1.121 1 98.25 25 ALA B CA 1
ATOM 1212 C C . ALA B 1 25 ? -12.508 -0.19 1.197 1 98.25 25 ALA B C 1
ATOM 1214 O O . ALA B 1 25 ? -13.609 -0.509 0.737 1 98.25 25 ALA B O 1
ATOM 1215 N N . TYR B 1 26 ? -11.719 -1.108 1.63 1 98.5 26 TYR B N 1
ATOM 1216 C CA . TYR B 1 26 ? -12.07 -2.467 2.031 1 98.5 26 TYR B CA 1
ATOM 1217 C C . TYR B 1 26 ? -12.039 -2.613 3.547 1 98.5 26 TYR B C 1
ATOM 1219 O O . TYR B 1 26 ? -10.969 -2.803 4.137 1 98.5 26 TYR B O 1
ATOM 1227 N N . CYS B 1 27 ? -13.133 -2.529 4.18 1 96.81 27 CYS B N 1
ATOM 1228 C CA . CYS B 1 27 ? -13.227 -2.512 5.633 1 96.81 27 CYS B CA 1
ATOM 1229 C C . CYS B 1 27 ? -14.445 -3.297 6.109 1 96.81 27 CYS B C 1
ATOM 1231 O O . CYS B 1 27 ? -15.289 -2.766 6.84 1 96.81 27 CYS B O 1
ATOM 1233 N N . PRO B 1 28 ? -14.461 -4.598 5.781 1 96.19 28 PRO B N 1
ATOM 1234 C CA . PRO B 1 28 ? -15.633 -5.402 6.113 1 96.19 28 PRO B CA 1
ATOM 1235 C C . PRO B 1 28 ? -15.797 -5.625 7.613 1 96.19 28 PRO B C 1
ATOM 1237 O O . PRO B 1 28 ? -16.875 -5.992 8.078 1 96.19 28 PRO B O 1
ATOM 1240 N N . TYR B 1 29 ? -14.82 -5.434 8.406 1 94.5 29 TYR B N 1
ATOM 1241 C CA . TYR B 1 29 ? -14.859 -5.746 9.836 1 94.5 29 TYR B CA 1
ATOM 1242 C C . TYR B 1 29 ? -15.281 -4.527 10.648 1 94.5 29 TYR B C 1
ATOM 1244 O O . TYR B 1 29 ? -16.094 -4.637 11.562 1 94.5 29 TYR B O 1
ATOM 1252 N N . SER B 1 30 ? -14.742 -3.301 10.383 1 91.12 30 SER B N 1
ATOM 1253 C CA . SER B 1 30 ? -15.07 -2.076 11.109 1 91.12 30 SER B CA 1
ATOM 1254 C C . SER B 1 30 ? -16.188 -1.311 10.414 1 91.12 30 SER B C 1
ATOM 1256 O O . SER B 1 30 ? -16.938 -0.574 11.062 1 91.12 30 SER B O 1
ATOM 1258 N N . ASN B 1 31 ? -16.219 -1.441 9.055 1 93.62 31 ASN B N 1
ATOM 1259 C CA . ASN B 1 31 ? -17.094 -0.642 8.211 1 93.62 31 ASN B CA 1
ATOM 1260 C C . ASN B 1 31 ? -16.781 0.846 8.32 1 93.62 31 ASN B C 1
ATOM 1262 O O . ASN B 1 31 ? -17.672 1.685 8.25 1 93.62 31 ASN B O 1
ATOM 1266 N N . PHE B 1 32 ? -15.602 1.121 8.719 1 93.12 32 PHE B N 1
ATOM 1267 C CA . PHE B 1 32 ? -15.117 2.486 8.883 1 93.12 32 PHE B CA 1
ATOM 1268 C C . PHE B 1 32 ? -14.195 2.875 7.734 1 93.12 32 PHE B C 1
ATOM 1270 O O . PHE B 1 32 ? -13 2.584 7.77 1 93.12 32 PHE B O 1
ATOM 1277 N N . ARG B 1 33 ? -14.758 3.641 6.844 1 96 33 ARG B N 1
ATOM 1278 C CA . ARG B 1 33 ? -13.992 3.977 5.648 1 96 33 ARG B CA 1
ATOM 1279 C C . ARG B 1 33 ? -13.086 5.176 5.898 1 96 33 ARG B C 1
ATOM 1281 O O . ARG B 1 33 ? -13.516 6.176 6.48 1 96 33 ARG B O 1
ATOM 1288 N N . VAL B 1 34 ? -11.875 5.004 5.484 1 95.5 34 VAL B N 1
ATOM 1289 C CA . VAL B 1 34 ? -10.891 6.086 5.543 1 95.5 34 VAL B CA 1
ATOM 1290 C C . VAL B 1 34 ? -10.227 6.258 4.18 1 95.5 34 VAL B C 1
ATOM 1292 O O . VAL B 1 34 ? -9.93 5.273 3.5 1 95.5 34 VAL B O 1
ATOM 1295 N N . GLY B 1 35 ? -10.109 7.461 3.732 1 96.56 35 GLY B N 1
ATOM 1296 C CA . GLY B 1 35 ? -9.359 7.812 2.537 1 96.56 35 GLY B CA 1
ATOM 1297 C C . GLY B 1 35 ? -8.227 8.789 2.809 1 96.56 35 GLY B C 1
ATOM 1298 O O . GLY B 1 35 ? -8.289 9.57 3.762 1 96.56 35 GLY B O 1
ATOM 1299 N N . ALA B 1 36 ? -7.223 8.664 1.978 1 96.5 36 ALA B N 1
ATOM 1300 C CA . ALA B 1 36 ? -6.094 9.586 2.074 1 96.5 36 ALA B CA 1
ATOM 1301 C C . ALA B 1 36 ? -5.684 10.094 0.695 1 96.5 36 ALA B C 1
ATOM 1303 O O . ALA B 1 36 ? -5.859 9.398 -0.308 1 96.5 36 ALA B O 1
ATOM 1304 N N . ALA B 1 37 ? -5.195 11.289 0.663 1 96.88 37 ALA B N 1
ATOM 1305 C CA . ALA B 1 37 ? -4.609 11.914 -0.523 1 96.88 37 ALA B CA 1
ATOM 1306 C C . ALA B 1 37 ? -3.234 12.492 -0.215 1 96.88 37 ALA B C 1
ATOM 1308 O O . ALA B 1 37 ? -3.096 13.344 0.667 1 96.88 37 ALA B O 1
ATOM 1309 N N . LEU B 1 38 ? -2.279 12.016 -0.921 1 96.56 38 LEU B N 1
ATOM 1310 C CA . LEU B 1 38 ? -0.874 12.359 -0.738 1 96.56 38 LEU B CA 1
ATOM 1311 C C . LEU B 1 38 ? -0.408 13.328 -1.815 1 96.56 38 LEU B C 1
ATOM 1313 O O . LEU B 1 38 ? -0.604 13.086 -3.008 1 96.56 38 LEU B O 1
ATOM 1317 N N . LEU B 1 39 ? 0.094 14.453 -1.349 1 95.5 39 LEU B N 1
ATOM 1318 C CA . LEU B 1 39 ? 0.716 15.398 -2.266 1 95.5 39 LEU B CA 1
ATOM 1319 C C . LEU B 1 39 ? 2.213 15.141 -2.385 1 95.5 39 LEU B C 1
ATOM 1321 O O . LEU B 1 39 ? 2.943 15.227 -1.395 1 95.5 39 LEU B O 1
ATOM 1325 N N . THR B 1 40 ? 2.615 14.859 -3.635 1 95.88 40 THR B N 1
ATOM 1326 C CA . THR B 1 40 ? 4.027 14.578 -3.873 1 95.88 40 THR B CA 1
ATOM 1327 C C . THR B 1 40 ? 4.777 15.852 -4.238 1 95.88 40 THR B C 1
ATOM 1329 O O . THR B 1 40 ? 4.164 16.906 -4.449 1 95.88 40 THR B O 1
ATOM 1332 N N . GLU B 1 41 ? 6.07 15.742 -4.277 1 93.38 41 GLU B N 1
ATOM 1333 C CA . GLU B 1 41 ? 6.914 16.891 -4.559 1 93.38 41 GLU B CA 1
ATOM 1334 C C . GLU B 1 41 ? 6.652 17.453 -5.957 1 93.38 41 GLU B C 1
ATOM 1336 O O . GLU B 1 41 ? 6.75 18.656 -6.184 1 93.38 41 GLU B O 1
ATOM 1341 N N . ASP B 1 42 ? 6.297 16.594 -6.879 1 93.88 42 ASP B N 1
ATOM 1342 C CA . ASP B 1 42 ? 6.023 17.031 -8.242 1 93.88 42 ASP B CA 1
ATOM 1343 C C . ASP B 1 42 ? 4.57 17.484 -8.398 1 93.88 42 ASP B C 1
ATOM 1345 O O . ASP B 1 42 ? 4.059 17.578 -9.516 1 93.88 42 ASP B O 1
ATOM 1349 N N . ASP B 1 43 ? 3.848 17.578 -7.332 1 93.06 43 ASP B N 1
ATOM 1350 C CA . ASP B 1 43 ? 2.502 18.141 -7.227 1 93.06 43 ASP B CA 1
ATOM 1351 C C . ASP B 1 43 ? 1.457 17.141 -7.734 1 93.06 43 ASP B C 1
ATOM 1353 O O . ASP B 1 43 ? 0.353 17.547 -8.117 1 93.06 43 ASP B O 1
ATOM 1357 N N . SER B 1 44 ? 1.839 15.93 -7.836 1 95.38 44 SER B N 1
ATOM 1358 C CA . SER B 1 44 ? 0.856 14.891 -8.102 1 95.38 44 SER B CA 1
ATOM 1359 C C . SER B 1 44 ? 0.087 14.516 -6.84 1 95.38 44 SER B C 1
ATOM 1361 O O . SER B 1 44 ? 0.612 14.633 -5.73 1 95.38 44 SER B O 1
ATOM 1363 N N . ILE B 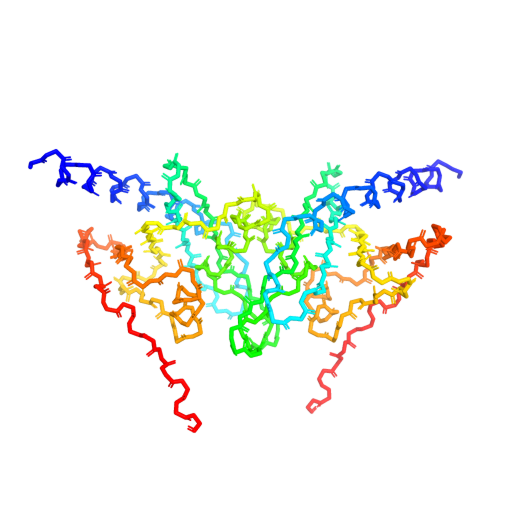1 45 ? -1.158 14.141 -7.074 1 97.12 45 ILE B N 1
ATOM 1364 C CA . ILE B 1 45 ? -1.974 13.648 -5.969 1 97.12 45 ILE B CA 1
ATOM 1365 C C . ILE B 1 45 ? -2.168 12.141 -6.105 1 97.12 45 ILE B C 1
ATOM 1367 O O . ILE B 1 45 ? -2.678 11.664 -7.125 1 97.12 45 ILE B O 1
ATOM 1371 N N . ILE B 1 46 ? -1.688 11.406 -5.137 1 98.31 46 ILE B N 1
ATOM 1372 C CA . ILE B 1 46 ? -1.862 9.961 -5.078 1 98.31 46 ILE B CA 1
ATOM 1373 C C . ILE B 1 46 ? -2.793 9.594 -3.922 1 98.31 46 ILE B C 1
ATOM 1375 O O . ILE B 1 46 ? -2.58 10.031 -2.787 1 98.31 46 ILE B O 1
ATOM 1379 N N . THR B 1 47 ? -3.787 8.781 -4.18 1 98.69 47 THR B N 1
ATOM 1380 C CA . THR B 1 47 ? -4.777 8.5 -3.145 1 98.69 47 THR B CA 1
ATOM 1381 C C . THR B 1 47 ? -4.633 7.066 -2.637 1 98.69 47 THR B C 1
ATOM 1383 O O . THR B 1 47 ? -4.008 6.23 -3.289 1 98.69 47 THR B O 1
ATOM 1386 N N . GLY B 1 48 ? -5.086 6.84 -1.467 1 98.75 48 GLY B N 1
ATOM 1387 C CA . GLY B 1 48 ? -5.184 5.547 -0.808 1 98.75 48 GLY B CA 1
ATOM 1388 C C . GLY B 1 48 ? -6.414 5.418 0.074 1 98.75 48 GLY B C 1
ATOM 1389 O O . GLY B 1 48 ? -7.078 6.414 0.371 1 98.75 48 GLY B O 1
ATOM 1390 N N . CYS B 1 49 ? -6.715 4.242 0.417 1 98.62 49 CYS B N 1
ATOM 1391 C CA . CYS B 1 49 ? -7.797 3.926 1.345 1 98.62 49 CYS B CA 1
ATOM 1392 C C . CYS B 1 49 ? -7.395 2.797 2.287 1 98.62 49 CYS B C 1
ATOM 1394 O O . CYS B 1 49 ? -6.391 2.121 2.061 1 98.62 49 CYS B O 1
ATOM 1396 N N . ASN B 1 50 ? -8.156 2.695 3.396 1 97.94 50 ASN B N 1
ATOM 1397 C CA . ASN B 1 50 ? -7.828 1.601 4.305 1 97.94 50 ASN B CA 1
ATOM 1398 C C . ASN B 1 50 ? -8.242 0.25 3.73 1 97.94 50 ASN B C 1
ATOM 1400 O O . ASN B 1 50 ? -9.289 0.143 3.078 1 97.94 50 ASN B O 1
ATOM 1404 N N . VAL B 1 51 ? -7.434 -0.729 3.895 1 98.62 51 VAL B N 1
ATOM 1405 C CA . VAL B 1 51 ? -7.641 -2.115 3.488 1 98.62 51 VAL B CA 1
ATOM 1406 C C . VAL B 1 51 ? -7.52 -3.033 4.703 1 98.62 51 VAL B C 1
ATOM 1408 O O . VAL B 1 51 ? -6.41 -3.355 5.137 1 98.62 51 VAL B O 1
ATOM 1411 N N . GLU B 1 52 ? -8.633 -3.514 5.176 1 97.94 52 GLU B N 1
ATOM 1412 C CA . GLU B 1 52 ? -8.664 -4.316 6.395 1 97.94 52 GLU B CA 1
ATOM 1413 C C . GLU B 1 52 ? -8.359 -5.781 6.102 1 97.94 52 GLU B C 1
ATOM 1415 O O . GLU B 1 52 ? -8.391 -6.207 4.945 1 97.94 52 GLU B O 1
ATOM 1420 N N . ASN B 1 53 ? -8 -6.434 7.078 1 96.5 53 ASN B N 1
ATOM 1421 C CA . ASN B 1 53 ? -7.719 -7.867 7.105 1 96.5 53 ASN B CA 1
ATOM 1422 C C . ASN B 1 53 ? -8.297 -8.523 8.352 1 96.5 53 ASN B C 1
ATOM 1424 O O . ASN B 1 53 ? -8.562 -7.852 9.352 1 96.5 53 ASN B O 1
ATOM 1428 N N . CYS B 1 54 ? -8.539 -9.852 8.227 1 92.88 54 CYS B N 1
ATOM 1429 C CA . CYS B 1 54 ? -9.094 -10.562 9.375 1 92.88 54 CYS B CA 1
ATOM 1430 C C . CYS B 1 54 ? -8.117 -10.562 10.547 1 92.88 54 CYS B C 1
ATOM 1432 O O . CYS B 1 54 ? -8.516 -10.75 11.695 1 92.88 54 CYS B O 1
ATOM 1434 N N . THR B 1 55 ? -6.836 -10.344 10.266 1 88.62 55 THR B N 1
ATOM 1435 C CA . THR B 1 55 ? -5.848 -10.125 11.312 1 88.62 55 THR B CA 1
ATOM 1436 C C . THR B 1 55 ? -5.477 -8.648 11.406 1 88.62 55 THR B C 1
ATOM 1438 O O . THR B 1 55 ? -5.324 -7.973 10.383 1 88.62 55 THR B O 1
ATOM 1441 N N . TYR B 1 56 ? -5.348 -8.141 12.57 1 80.38 56 TYR B N 1
ATOM 1442 C CA . TYR B 1 56 ? -5.043 -6.723 12.766 1 80.38 56 TYR B CA 1
ATOM 1443 C C . TYR B 1 56 ? -3.711 -6.359 12.125 1 80.38 56 TYR B C 1
ATOM 1445 O O . TYR B 1 56 ? -3.578 -5.293 11.516 1 80.38 56 TYR B O 1
ATOM 1453 N N . GLY B 1 57 ? -2.785 -7.219 12.219 1 85.88 57 GLY B N 1
ATOM 1454 C CA . GLY B 1 57 ? -1.462 -6.965 11.672 1 85.88 57 GLY B CA 1
ATOM 1455 C C . GLY B 1 57 ? -1.452 -6.867 10.156 1 85.88 57 GLY B C 1
ATOM 1456 O O . GLY B 1 57 ? -0.521 -6.309 9.57 1 85.88 57 GLY B O 1
ATOM 1457 N N . GLY B 1 58 ? -2.52 -7.328 9.57 1 92.62 58 GLY B N 1
ATOM 1458 C CA . GLY B 1 58 ? -2.592 -7.316 8.117 1 92.62 58 GLY B CA 1
ATOM 1459 C C . GLY B 1 58 ? -3.264 -6.07 7.566 1 92.62 58 GLY B C 1
ATOM 1460 O O . GLY B 1 58 ? -3.18 -5.797 6.371 1 92.62 58 GLY B O 1
ATOM 1461 N N . THR B 1 59 ? -3.883 -5.289 8.469 1 96.38 59 THR B N 1
ATOM 1462 C CA . THR B 1 59 ? -4.59 -4.086 8.039 1 96.38 59 THR B CA 1
ATOM 1463 C C . THR B 1 59 ? -3.607 -2.984 7.66 1 96.38 59 THR B C 1
ATOM 1465 O O . THR B 1 59 ? -2.6 -2.781 8.344 1 96.38 59 THR B O 1
ATOM 1468 N N . ILE B 1 60 ? -3.898 -2.316 6.566 1 97.88 60 ILE B N 1
ATOM 1469 C CA . ILE B 1 60 ? -3.068 -1.196 6.133 1 97.88 60 ILE B CA 1
ATOM 1470 C C . ILE B 1 60 ? -3.916 0.07 6.047 1 97.88 60 ILE B C 1
ATOM 1472 O O . ILE B 1 60 ? -4.945 0.09 5.367 1 97.88 60 ILE B O 1
ATOM 1476 N N . CYS B 1 61 ? -3.518 1.115 6.707 1 97.19 61 CYS B N 1
ATOM 1477 C CA . CYS B 1 61 ? -4.23 2.385 6.777 1 97.19 61 CYS B CA 1
ATOM 1478 C C . CYS B 1 61 ? -4.23 3.086 5.426 1 97.19 61 CYS B C 1
ATOM 1480 O O . CYS B 1 61 ? -3.369 2.82 4.582 1 97.19 61 CYS B O 1
ATOM 1482 N N . ALA B 1 62 ? -5.137 4.027 5.297 1 97.94 62 ALA B N 1
ATOM 1483 C CA . ALA B 1 62 ? -5.258 4.82 4.074 1 97.94 62 ALA B CA 1
ATOM 1484 C C . ALA B 1 62 ? -3.959 5.559 3.77 1 97.94 62 ALA B C 1
ATOM 1486 O O . ALA B 1 62 ? -3.514 5.598 2.621 1 97.94 62 ALA B O 1
ATOM 1487 N N . GLU B 1 63 ? -3.381 6.121 4.797 1 96.06 63 GLU B N 1
ATOM 1488 C CA . GLU B 1 63 ? -2.148 6.887 4.625 1 96.06 63 GLU B CA 1
ATOM 1489 C C . GLU B 1 63 ? -1.034 6.016 4.051 1 96.06 63 GLU B C 1
ATOM 1491 O O . GLU B 1 63 ? -0.373 6.402 3.084 1 96.06 63 GLU B O 1
ATOM 1496 N N . ARG B 1 64 ? -0.868 4.852 4.641 1 98.25 64 ARG B N 1
ATOM 1497 C CA . ARG B 1 64 ? 0.194 3.961 4.184 1 98.25 64 ARG B CA 1
ATOM 1498 C C . ARG B 1 64 ? -0.115 3.404 2.799 1 98.25 64 ARG B C 1
ATOM 1500 O O . ARG B 1 64 ? 0.793 3.191 1.994 1 98.25 64 ARG B O 1
ATOM 1507 N N . THR B 1 65 ? -1.374 3.131 2.529 1 98.88 65 THR B N 1
ATOM 1508 C CA . THR B 1 65 ? -1.758 2.736 1.178 1 98.88 65 THR B CA 1
ATOM 1509 C C . THR B 1 65 ? -1.34 3.797 0.164 1 98.88 65 THR B C 1
ATOM 1511 O O . THR B 1 65 ? -0.744 3.479 -0.867 1 98.88 65 THR B O 1
ATOM 1514 N N . ALA B 1 66 ? -1.606 5.055 0.434 1 98.69 66 ALA B N 1
ATOM 1515 C CA . ALA B 1 66 ? -1.235 6.137 -0.471 1 98.69 66 ALA B CA 1
ATOM 1516 C C . ALA B 1 66 ? 0.278 6.211 -0.649 1 98.69 66 ALA B C 1
ATOM 1518 O O . ALA B 1 66 ? 0.771 6.383 -1.767 1 98.69 66 ALA B O 1
ATOM 1519 N N . MET B 1 67 ? 0.983 6.012 0.368 1 98.5 67 MET B N 1
ATOM 1520 C CA . MET B 1 67 ? 2.432 6.191 0.327 1 98.5 67 MET B CA 1
ATOM 1521 C C . MET B 1 67 ? 3.104 5.039 -0.413 1 98.5 67 MET B C 1
ATOM 1523 O O . MET B 1 67 ? 3.977 5.262 -1.253 1 98.5 67 MET B O 1
ATOM 1527 N N . VAL B 1 68 ? 2.717 3.83 -0.115 1 98.81 68 VAL B N 1
ATOM 1528 C CA . VAL B 1 68 ? 3.365 2.725 -0.812 1 98.81 68 VAL B CA 1
ATOM 1529 C C . VAL B 1 68 ? 2.967 2.738 -2.287 1 98.81 68 VAL B C 1
ATOM 1531 O O . VAL B 1 68 ? 3.766 2.377 -3.154 1 98.81 68 VAL B O 1
ATOM 1534 N N . LYS B 1 69 ? 1.748 3.141 -2.562 1 98.81 69 LYS B N 1
ATOM 1535 C CA . LYS B 1 69 ? 1.352 3.355 -3.951 1 98.81 69 LYS B CA 1
ATOM 1536 C C . LYS B 1 69 ? 2.256 4.383 -4.629 1 98.81 69 LYS B C 1
ATOM 1538 O O . LYS B 1 69 ? 2.748 4.148 -5.734 1 98.81 69 LYS B O 1
ATOM 1543 N N . ALA B 1 70 ? 2.52 5.465 -4.012 1 98.75 70 ALA B N 1
ATOM 1544 C CA . ALA B 1 70 ? 3.389 6.508 -4.551 1 98.75 70 ALA B CA 1
ATOM 1545 C C . ALA B 1 70 ? 4.801 5.98 -4.781 1 98.75 70 ALA B C 1
ATOM 1547 O O . ALA B 1 70 ? 5.375 6.18 -5.855 1 98.75 70 ALA B O 1
ATOM 1548 N N . VAL B 1 71 ? 5.344 5.289 -3.803 1 98.75 71 VAL B N 1
ATOM 1549 C CA . VAL B 1 71 ? 6.695 4.746 -3.916 1 98.75 71 VAL B CA 1
ATOM 1550 C C . VAL B 1 71 ? 6.766 3.777 -5.094 1 98.75 71 VAL B C 1
ATOM 1552 O O . VAL B 1 71 ? 7.727 3.795 -5.863 1 98.75 71 VAL B O 1
ATOM 1555 N N . SER B 1 72 ? 5.73 3.004 -5.215 1 98.62 72 SER B N 1
ATOM 1556 C CA . SER B 1 72 ? 5.695 2.031 -6.305 1 98.62 72 SER B CA 1
ATOM 1557 C C . SER B 1 72 ? 5.609 2.721 -7.66 1 98.62 72 SER B C 1
ATOM 1559 O O . SER B 1 72 ? 5.84 2.096 -8.695 1 98.62 72 SER B O 1
ATOM 1561 N N . GLU B 1 73 ? 5.277 3.959 -7.699 1 98.06 73 GLU B N 1
ATOM 1562 C CA . GLU B 1 73 ? 5.246 4.75 -8.922 1 98.06 73 GLU B CA 1
ATOM 1563 C C . GLU B 1 73 ? 6.508 5.594 -9.07 1 98.06 73 GLU B C 1
ATOM 1565 O O . GLU B 1 73 ? 6.594 6.438 -9.969 1 98.06 73 GLU B O 1
ATOM 1570 N N . GLY B 1 74 ? 7.387 5.438 -8.164 1 97.69 74 GLY B N 1
ATOM 1571 C CA . GLY B 1 74 ? 8.68 6.086 -8.266 1 97.69 74 GLY B CA 1
ATOM 1572 C C . GLY B 1 74 ? 8.758 7.402 -7.512 1 97.69 74 GLY B C 1
ATOM 1573 O O . GLY B 1 74 ? 9.68 8.188 -7.715 1 97.69 74 GLY B O 1
ATOM 1574 N N . LYS B 1 75 ? 7.789 7.676 -6.734 1 97.94 75 LYS B N 1
ATOM 1575 C CA . LYS B 1 75 ? 7.75 8.922 -5.973 1 97.94 75 LYS B CA 1
ATOM 1576 C C . LYS B 1 75 ? 8.133 8.68 -4.512 1 97.94 75 LYS B C 1
ATOM 1578 O O . LYS B 1 75 ? 7.52 7.855 -3.834 1 97.94 75 LYS B O 1
ATOM 1583 N N . LYS B 1 76 ? 9.062 9.43 -3.982 1 97.12 76 LYS B N 1
ATOM 1584 C CA . LYS B 1 76 ? 9.562 9.156 -2.635 1 97.12 76 LYS B CA 1
ATOM 1585 C C . LYS B 1 76 ? 9.656 10.438 -1.815 1 97.12 76 LYS B C 1
ATOM 1587 O O . LYS B 1 76 ? 10.203 10.438 -0.714 1 97.12 76 LYS B O 1
ATOM 1592 N N . SER B 1 77 ? 9.219 11.539 -2.348 1 96.19 77 SER B N 1
ATOM 1593 C CA . SER B 1 77 ? 9.211 12.828 -1.655 1 96.19 77 SER B CA 1
ATOM 1594 C C . SER B 1 77 ? 7.801 13.406 -1.587 1 96.19 77 SER B C 1
ATOM 1596 O O . SER B 1 77 ? 7.121 13.516 -2.609 1 96.19 77 SER B O 1
ATOM 1598 N N . PHE B 1 78 ? 7.441 13.742 -0.333 1 94.25 78 PHE B N 1
ATOM 1599 C CA . PHE B 1 78 ? 6.055 14.133 -0.104 1 94.25 78 PHE B CA 1
ATOM 1600 C C . PHE B 1 78 ? 5.977 15.453 0.644 1 94.25 78 PHE B C 1
ATOM 1602 O O . PHE B 1 78 ? 6.82 15.742 1.494 1 94.25 78 PHE B O 1
ATOM 1609 N N . LYS B 1 79 ? 4.871 16.188 0.393 1 89.94 79 LYS B N 1
ATOM 1610 C CA . LYS B 1 79 ? 4.703 17.516 0.97 1 89.94 79 LYS B CA 1
ATOM 1611 C C . LYS B 1 79 ? 3.576 17.547 1.997 1 89.94 79 LYS B C 1
ATOM 1613 O O . LYS B 1 79 ? 3.666 18.234 3.014 1 89.94 79 LYS B O 1
ATOM 1618 N N . ALA B 1 80 ? 2.574 16.844 1.642 1 91.12 80 ALA B N 1
ATOM 1619 C CA . ALA B 1 80 ? 1.374 16.953 2.469 1 91.12 80 ALA B CA 1
ATOM 1620 C C . ALA B 1 80 ? 0.501 15.703 2.324 1 91.12 80 ALA B C 1
ATOM 1622 O O . ALA B 1 80 ? 0.634 14.953 1.354 1 91.12 80 ALA B O 1
ATOM 1623 N N . ILE B 1 81 ? -0.345 15.516 3.312 1 93.44 81 ILE B N 1
ATOM 1624 C CA . ILE B 1 81 ? -1.328 14.445 3.246 1 93.44 81 ILE B CA 1
ATOM 1625 C C . ILE B 1 81 ? -2.656 14.922 3.826 1 93.44 81 ILE B C 1
ATOM 1627 O O . ILE B 1 81 ? -2.68 15.664 4.809 1 93.44 81 ILE B O 1
ATOM 1631 N N . ALA B 1 82 ? -3.711 14.578 3.135 1 91.94 82 ALA B N 1
ATOM 1632 C CA . ALA B 1 82 ? -5.066 14.797 3.635 1 91.94 82 ALA B CA 1
ATOM 1633 C C . ALA B 1 82 ? -5.738 13.469 3.982 1 91.94 82 ALA B C 1
ATOM 1635 O O . ALA B 1 82 ? -5.59 12.484 3.262 1 91.94 82 ALA B O 1
ATOM 1636 N N . VAL B 1 83 ? -6.52 13.461 5.059 1 92.56 83 VAL B N 1
ATOM 1637 C CA . VAL B 1 83 ? -7.215 12.258 5.5 1 92.56 83 VAL B CA 1
ATOM 1638 C C . VAL B 1 83 ? -8.703 12.555 5.676 1 92.56 83 VAL B C 1
ATOM 1640 O O . VAL B 1 83 ? -9.07 13.594 6.238 1 92.56 83 VAL B O 1
ATOM 1643 N N . ALA B 1 84 ? -9.492 11.617 5.113 1 91.12 84 ALA B N 1
ATOM 1644 C CA . ALA B 1 84 ? -10.945 11.711 5.23 1 91.12 84 ALA B CA 1
ATOM 1645 C C . ALA B 1 84 ? -11.531 10.422 5.801 1 91.12 84 ALA B C 1
ATOM 1647 O O . ALA B 1 84 ? -11.078 9.328 5.465 1 91.12 84 ALA B O 1
ATOM 1648 N N . SER B 1 85 ? -12.539 10.523 6.652 1 91.06 85 SER B N 1
ATOM 1649 C CA . SER B 1 85 ? -13.203 9.359 7.227 1 91.06 85 SER B CA 1
ATOM 1650 C C . SER B 1 85 ? -14.711 9.555 7.297 1 91.06 85 SER B C 1
ATOM 1652 O O . SER B 1 85 ? -15.211 10.641 7 1 91.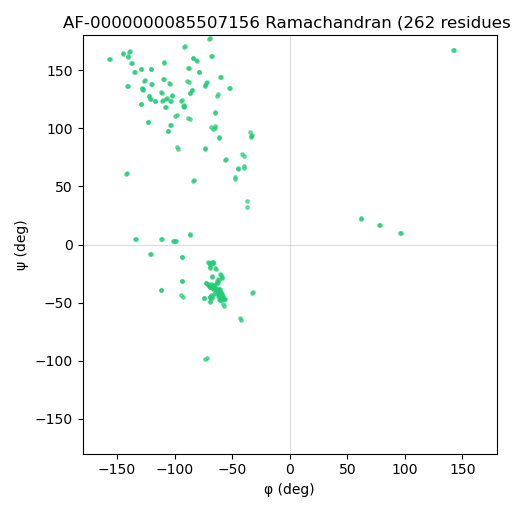06 85 SER B O 1
ATOM 1654 N N . ASP B 1 86 ? -15.453 8.414 7.523 1 86.19 86 ASP B N 1
ATOM 1655 C CA . ASP B 1 86 ? -16.906 8.461 7.621 1 86.19 86 ASP B CA 1
ATOM 1656 C C . ASP B 1 86 ? -17.344 9.211 8.875 1 86.19 86 ASP B C 1
ATOM 1658 O O . ASP B 1 86 ? -18.484 9.695 8.945 1 86.19 86 ASP B O 1
ATOM 1662 N N . LYS B 1 87 ? -16.547 9.219 9.883 1 69.94 87 LYS B N 1
ATOM 1663 C CA . LYS B 1 87 ? -16.969 9.867 11.117 1 69.94 87 LYS B CA 1
ATOM 1664 C C . LYS B 1 87 ? -16.766 11.383 11.039 1 69.94 87 LYS B C 1
ATOM 1666 O O . LYS B 1 87 ? -16 11.867 10.203 1 69.94 87 LYS B O 1
ATOM 1671 N N . LYS B 1 88 ? -17.562 11.906 11.945 1 64.25 88 LYS B N 1
ATOM 1672 C CA . LYS B 1 88 ? -17.5 13.359 12.125 1 64.25 88 LYS B CA 1
ATOM 1673 C C . LYS B 1 88 ? -16.172 13.773 12.766 1 64.25 88 LYS B C 1
ATOM 1675 O O . LYS B 1 88 ? -15.688 14.883 12.547 1 64.25 88 LYS B O 1
ATOM 1680 N N . ASP B 1 89 ? -15.609 12.797 13.375 1 61.19 89 ASP B N 1
ATOM 1681 C CA . ASP B 1 89 ? -14.391 13.148 14.102 1 61.19 89 ASP B CA 1
ATOM 1682 C C . ASP B 1 89 ? -13.164 13.055 13.203 1 61.19 89 ASP B C 1
ATOM 1684 O O . ASP B 1 89 ? -13.102 12.203 12.312 1 61.19 89 ASP B O 1
ATOM 1688 N N . LYS B 1 90 ? -12.312 13.977 13.352 1 66.56 90 LYS B N 1
ATOM 1689 C CA . LYS B 1 90 ? -11.031 14.07 12.648 1 66.56 90 LYS B CA 1
ATOM 1690 C C . LYS B 1 90 ? -10.109 12.914 13.031 1 66.56 90 LYS B C 1
ATOM 1692 O O . LYS B 1 90 ? -9.875 12.672 14.211 1 66.56 90 LYS B O 1
ATOM 1697 N N . ILE B 1 91 ? -9.883 12.156 12.062 1 74.56 91 ILE B N 1
ATOM 1698 C CA . ILE B 1 91 ? -8.961 11.055 12.32 1 74.56 91 ILE B CA 1
ATOM 1699 C C . ILE B 1 91 ? -7.539 11.484 11.961 1 74.56 91 ILE B C 1
ATOM 1701 O O . ILE B 1 91 ? -7.293 11.977 10.859 1 74.56 91 ILE B O 1
ATOM 1705 N N . ALA B 1 92 ? -6.746 11.453 12.969 1 81.06 92 ALA B N 1
ATOM 1706 C CA . ALA B 1 92 ? -5.324 11.711 12.766 1 81.06 92 ALA B CA 1
ATOM 1707 C C . ALA B 1 92 ? -4.57 10.43 12.43 1 81.06 92 ALA B C 1
ATOM 1709 O O . ALA B 1 92 ? -4.996 9.336 12.805 1 81.06 92 ALA B O 1
ATOM 1710 N N . PRO B 1 93 ? -3.512 10.609 11.703 1 89.94 93 PRO B N 1
ATOM 1711 C CA . PRO B 1 93 ? -2.699 9.422 11.43 1 89.94 93 PRO B CA 1
ATOM 1712 C C . PRO B 1 93 ? -2.324 8.656 12.695 1 89.94 93 PRO B C 1
ATOM 1714 O O . PRO B 1 93 ? -1.945 9.258 13.695 1 89.94 93 PRO B O 1
ATOM 1717 N N . CYS B 1 94 ? -2.477 7.344 12.633 1 89 94 CYS B N 1
ATOM 1718 C CA . CYS B 1 94 ? -2.135 6.516 13.781 1 89 94 CYS B CA 1
ATOM 1719 C C . CYS B 1 94 ? -0.627 6.477 14 1 89 94 CYS B C 1
ATOM 1721 O O . CYS B 1 94 ? 0.133 7.039 13.203 1 89 94 CYS B O 1
ATOM 1723 N N . GLY B 1 95 ? -0.118 5.824 15.023 1 88.12 95 GLY B N 1
ATOM 1724 C CA . GLY B 1 95 ? 1.294 5.77 15.367 1 88.12 95 GLY B CA 1
ATOM 1725 C C . GLY B 1 95 ? 2.16 5.23 14.242 1 88.12 95 GLY B C 1
ATOM 1726 O O . GLY B 1 95 ? 3.162 5.848 13.867 1 88.12 95 GLY B O 1
ATOM 1727 N N . ILE B 1 96 ? 1.826 4.055 13.695 1 92.44 96 ILE B N 1
ATOM 1728 C CA . ILE B 1 96 ? 2.646 3.443 12.656 1 92.44 96 ILE B CA 1
ATOM 1729 C C . ILE B 1 96 ? 2.619 4.312 11.398 1 92.44 96 ILE B C 1
ATOM 1731 O O . ILE B 1 96 ? 3.615 4.402 10.68 1 92.44 96 ILE B O 1
ATOM 1735 N N . CYS B 1 97 ? 1.51 4.961 11.102 1 94.19 97 CYS B N 1
ATOM 1736 C CA . CYS B 1 97 ? 1.445 5.863 9.953 1 94.19 97 CYS B CA 1
ATOM 1737 C C . CYS B 1 97 ? 2.363 7.062 10.156 1 94.19 97 CYS B C 1
ATOM 1739 O O . CYS B 1 97 ? 3.023 7.508 9.211 1 94.19 97 CYS B O 1
ATOM 1741 N N . ARG B 1 98 ? 2.35 7.594 11.375 1 90.69 98 ARG B N 1
ATOM 1742 C CA . ARG B 1 98 ? 3.262 8.695 11.664 1 90.69 98 ARG B CA 1
ATOM 1743 C C . ARG B 1 98 ? 4.715 8.266 11.5 1 90.69 98 ARG B C 1
ATOM 1745 O O . ARG B 1 98 ? 5.535 9 10.953 1 90.69 98 ARG B O 1
ATOM 1752 N N . GLN B 1 99 ? 4.992 7.137 12.016 1 90.69 99 GLN B N 1
ATOM 1753 C CA . GLN B 1 99 ? 6.332 6.59 11.828 1 90.69 99 GLN B CA 1
ATOM 1754 C C . GLN B 1 99 ? 6.66 6.434 10.344 1 90.69 99 GLN B C 1
ATOM 1756 O O . GLN B 1 99 ? 7.773 6.746 9.914 1 90.69 99 GLN B O 1
ATOM 1761 N N . PHE B 1 100 ? 5.746 5.934 9.641 1 95.06 100 PHE B N 1
ATOM 1762 C CA . PHE B 1 100 ? 5.926 5.738 8.211 1 95.06 100 PHE B CA 1
ATOM 1763 C C . PHE B 1 100 ? 6.168 7.07 7.508 1 95.06 100 PHE B C 1
ATOM 1765 O O . PHE B 1 100 ? 7.043 7.176 6.648 1 95.06 100 PHE B O 1
ATOM 1772 N N . MET B 1 101 ? 5.422 8.086 7.859 1 93.44 101 MET B N 1
ATOM 1773 C CA . MET B 1 101 ? 5.59 9.43 7.316 1 93.44 101 MET B CA 1
ATOM 1774 C C . MET B 1 101 ? 6.984 9.969 7.629 1 93.44 101 MET B C 1
ATOM 1776 O O . MET B 1 101 ? 7.645 10.539 6.754 1 93.44 101 MET B O 1
ATOM 1780 N N . ALA B 1 102 ? 7.41 9.734 8.836 1 91.94 102 ALA B N 1
ATOM 1781 C CA . ALA B 1 102 ? 8.711 10.234 9.266 1 91.94 102 ALA B CA 1
ATOM 1782 C C . ALA B 1 102 ? 9.836 9.633 8.43 1 91.94 102 ALA B C 1
ATOM 1784 O O . ALA B 1 102 ? 10.867 10.273 8.219 1 91.94 102 ALA B O 1
ATOM 1785 N N . GLU B 1 103 ? 9.617 8.406 7.941 1 93.44 103 GLU B N 1
ATOM 1786 C CA . GLU B 1 103 ? 10.586 7.727 7.09 1 93.44 103 GLU B CA 1
ATOM 1787 C C . GLU B 1 103 ? 10.883 8.539 5.836 1 93.44 103 GLU B C 1
ATOM 1789 O O . GLU B 1 103 ? 11.992 8.484 5.301 1 93.44 103 GLU B O 1
ATOM 1794 N N . PHE B 1 104 ? 9.93 9.336 5.383 1 94.88 104 PHE B N 1
ATOM 1795 C CA . PHE B 1 104 ? 10.07 10.055 4.125 1 94.88 104 PHE B CA 1
ATOM 1796 C C . PHE B 1 104 ? 10.188 11.555 4.367 1 94.88 104 PHE B C 1
ATOM 1798 O O . PHE B 1 104 ? 10.164 12.352 3.422 1 94.88 104 PHE B O 1
ATOM 1805 N N . GLY B 1 105 ? 10.242 11.922 5.57 1 88.75 105 GLY B N 1
ATOM 1806 C CA . GLY B 1 105 ? 10.414 13.32 5.945 1 88.75 105 GLY B CA 1
ATOM 1807 C C . GLY B 1 105 ? 9.609 13.703 7.172 1 88.75 105 GLY B C 1
ATOM 1808 O O . GLY B 1 105 ? 8.703 12.969 7.586 1 88.75 105 GLY B O 1
ATOM 1809 N N . THR B 1 106 ? 9.93 14.836 7.676 1 85.19 106 THR B N 1
ATOM 1810 C CA . THR B 1 106 ? 9.266 15.281 8.898 1 85.19 106 THR B CA 1
ATOM 1811 C C . THR B 1 106 ? 8.547 16.609 8.672 1 85.19 106 THR B C 1
ATOM 1813 O O . THR B 1 106 ? 7.797 17.062 9.531 1 85.19 106 THR B O 1
ATOM 1816 N N . ASP B 1 107 ? 8.766 17.141 7.586 1 83.38 107 ASP B N 1
ATOM 1817 C CA . ASP B 1 107 ? 8.117 18.406 7.262 1 83.38 107 ASP B CA 1
ATOM 1818 C C . ASP B 1 107 ? 6.879 18.172 6.395 1 83.38 107 ASP B C 1
ATOM 1820 O O . ASP B 1 107 ? 6.957 18.234 5.164 1 83.38 107 ASP B O 1
ATOM 1824 N N . TRP B 1 108 ? 5.777 17.875 7.02 1 85.44 108 TRP B N 1
ATOM 1825 C CA . TRP B 1 108 ? 4.527 17.547 6.348 1 85.44 108 TRP B CA 1
ATOM 1826 C C . TRP B 1 108 ? 3.422 18.516 6.746 1 85.44 108 TRP B C 1
ATOM 1828 O O . TRP B 1 108 ? 3.305 18.891 7.918 1 85.44 108 TRP B O 1
ATOM 1838 N N . ASP B 1 109 ? 2.654 18.922 5.754 1 84.19 109 ASP B N 1
ATOM 1839 C CA . ASP B 1 109 ? 1.331 19.438 6.094 1 84.19 109 ASP B CA 1
ATOM 1840 C C . ASP B 1 109 ? 0.309 18.312 6.188 1 84.19 109 ASP B C 1
ATOM 1842 O O . ASP B 1 109 ? 0.262 17.422 5.324 1 84.19 109 ASP B O 1
ATOM 1846 N N . VAL B 1 110 ? -0.445 18.297 7.273 1 86.5 110 VAL B N 1
ATOM 1847 C CA . VAL B 1 110 ? -1.485 17.281 7.449 1 86.5 110 VAL B CA 1
ATOM 1848 C C . VAL B 1 110 ? -2.854 17.953 7.504 1 86.5 110 VAL B C 1
ATOM 1850 O O . VAL B 1 110 ? -3.078 18.859 8.32 1 86.5 110 VAL B O 1
ATOM 1853 N N . TYR B 1 111 ? -3.715 17.531 6.613 1 83.38 111 TYR B N 1
ATOM 1854 C CA . TYR B 1 111 ? -5.078 18.062 6.566 1 83.38 111 TYR B CA 1
ATOM 1855 C C . TYR B 1 111 ? -6.082 17 6.992 1 83.38 111 TYR B C 1
ATOM 1857 O O . TYR B 1 111 ? -6.109 15.891 6.434 1 83.38 111 TYR B O 1
ATOM 1865 N N . LEU B 1 112 ? -6.859 17.312 8 1 80.56 112 LEU B N 1
ATOM 1866 C CA . LEU B 1 112 ? -7.883 16.391 8.477 1 80.56 112 LEU B CA 1
ATOM 1867 C C . LEU B 1 112 ? -9.273 16.875 8.078 1 80.56 112 LEU B C 1
ATOM 1869 O O . LEU B 1 112 ? -9.57 18.062 8.148 1 80.56 112 LEU B O 1
ATOM 1873 N N . THR B 1 113 ? -10.023 15.961 7.402 1 69.44 113 THR B N 1
ATOM 1874 C CA . THR B 1 113 ? -11.352 16.359 6.945 1 69.44 113 THR B CA 1
ATOM 1875 C C . THR B 1 113 ? -12.43 15.844 7.902 1 69.44 113 THR B C 1
ATOM 1877 O O . THR B 1 113 ? -12.352 14.711 8.383 1 69.44 113 THR B O 1
ATOM 1880 N N . SER B 1 114 ? -13.078 16.703 8.633 1 56.69 114 SER B N 1
ATOM 1881 C CA . SER B 1 114 ? -14.305 16.312 9.312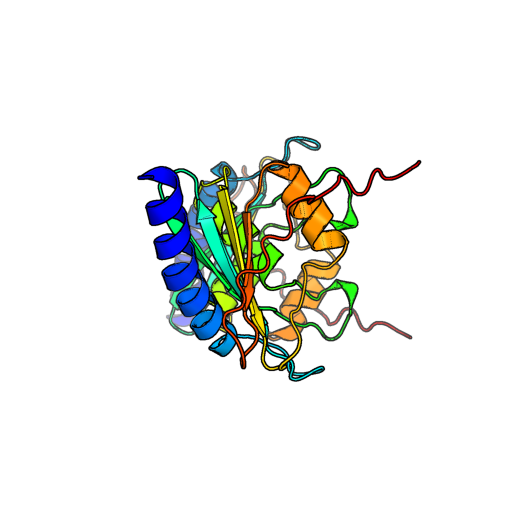 1 56.69 114 SER B CA 1
ATOM 1882 C C . SER B 1 114 ? -15.531 16.641 8.477 1 56.69 114 SER B C 1
ATOM 1884 O O . SER B 1 114 ? -15.492 17.531 7.625 1 56.69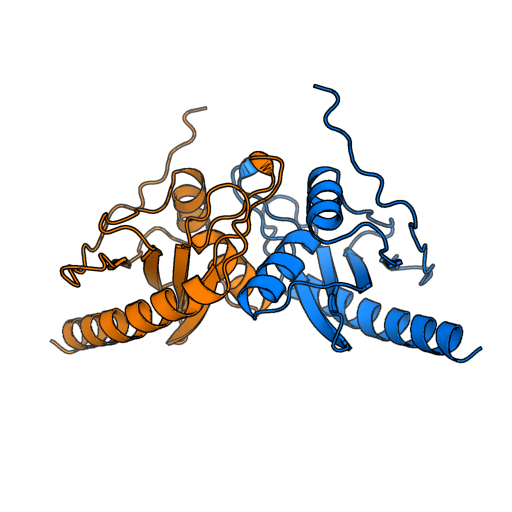 114 SER B O 1
ATOM 1886 N N . ASN B 1 115 ? -16.375 15.562 8.211 1 53.22 115 ASN B N 1
ATOM 1887 C CA . ASN B 1 115 ? -17.609 15.812 7.484 1 53.22 115 ASN B CA 1
ATOM 1888 C C . ASN B 1 115 ? -18.172 17.188 7.812 1 53.22 115 ASN B C 1
ATOM 1890 O O . ASN B 1 115 ? -18.938 17.75 7.027 1 53.22 115 ASN B O 1
ATOM 1894 N N . ASP B 1 116 ? -18.094 17.469 9.062 1 48.53 116 ASP B N 1
ATOM 1895 C CA . ASP B 1 116 ? -18.75 18.75 9.312 1 48.53 116 ASP B CA 1
ATOM 1896 C C . ASP B 1 116 ? -17.922 19.906 8.758 1 48.53 116 ASP B C 1
ATOM 1898 O O . A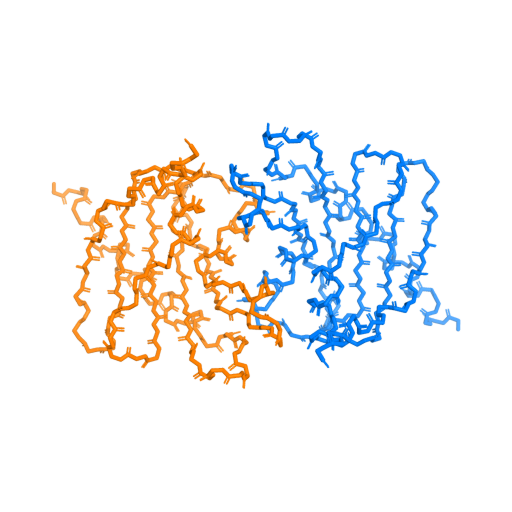SP B 1 116 ? -18.422 20.688 7.93 1 48.53 116 ASP B O 1
ATOM 1902 N N . ALA B 1 117 ? -17.156 20.531 9.648 1 46.78 117 ALA B N 1
ATOM 1903 C CA . ALA B 1 117 ? -16.438 21.766 9.297 1 46.78 117 ALA B CA 1
ATOM 1904 C C . ALA B 1 117 ? -15.086 21.453 8.664 1 46.78 117 ALA B C 1
ATOM 1906 O O . ALA B 1 117 ? -14.344 20.609 9.164 1 46.78 117 ALA B O 1
ATOM 1907 N N . PRO B 1 118 ? -14.859 21.641 7.332 1 47.69 118 PRO B N 1
ATOM 1908 C CA . PRO B 1 118 ? -13.57 21.516 6.637 1 47.69 118 PRO B CA 1
ATOM 1909 C C . PRO B 1 118 ? -12.398 22.031 7.473 1 47.69 118 PRO B C 1
ATOM 1911 O O . PRO B 1 118 ? -12.156 23.234 7.531 1 47.69 118 PRO B O 1
ATOM 1914 N N . ASP B 1 119 ? -12.469 21.906 8.812 1 47 119 ASP B N 1
ATOM 1915 C CA . ASP B 1 119 ? -11.359 22.531 9.508 1 47 119 ASP B CA 1
ATOM 1916 C C . ASP B 1 119 ? -10.031 21.844 9.18 1 47 119 ASP B C 1
ATOM 1918 O O . ASP B 1 119 ? -9.961 20.609 9.148 1 47 119 ASP B O 1
ATOM 1922 N N . SER B 1 120 ? -9.219 22.438 8.305 1 48.12 120 SER B N 1
ATOM 1923 C CA . SER B 1 120 ? -7.828 22.188 7.961 1 48.12 120 SER B CA 1
ATOM 1924 C C . SER B 1 120 ? -6.965 22.047 9.211 1 48.12 120 SER B C 1
ATOM 1926 O O . SER B 1 120 ? -6.852 22.984 10 1 48.12 120 SER B O 1
ATOM 1928 N N . LEU B 1 121 ? -7.258 21.109 10.109 1 51.5 121 LEU B N 1
ATOM 1929 C CA . LEU B 1 121 ? -6.23 21.109 11.141 1 51.5 121 LEU B CA 1
ATOM 1930 C C . LEU B 1 121 ? -4.898 20.625 10.586 1 51.5 121 LEU B C 1
ATOM 1932 O O . LEU B 1 121 ? -4.848 19.641 9.852 1 51.5 121 LEU B O 1
ATOM 1936 N N . ILE B 1 122 ? -3.992 21.531 10.281 1 50.22 122 ILE B N 1
ATOM 1937 C CA . ILE B 1 122 ? -2.596 21.203 10.016 1 50.22 122 ILE B CA 1
ATOM 1938 C C . ILE B 1 122 ? -1.97 20.578 11.258 1 50.22 122 ILE B C 1
ATOM 1940 O O . ILE B 1 122 ? -2.006 21.156 12.344 1 50.22 122 ILE B O 1
ATOM 1944 N N . TYR B 1 123 ? -1.966 19.344 11.414 1 50.97 123 TYR B N 1
ATOM 1945 C CA . TYR B 1 123 ? -1.203 18.672 12.461 1 50.97 123 TYR B CA 1
ATOM 1946 C C . TYR B 1 123 ? 0.287 18.672 12.141 1 50.97 123 TYR B C 1
ATOM 1948 O O . TYR B 1 123 ? 0.723 18.062 11.164 1 50.97 123 TYR B O 1
ATOM 1956 N N . PRO B 1 124 ? 0.932 19.859 12.508 1 45.66 124 PRO B N 1
ATOM 1957 C CA . PRO B 1 124 ? 2.355 20.016 12.211 1 45.66 124 PRO B CA 1
ATOM 1958 C C . PRO B 1 124 ? 3.172 18.766 12.508 1 45.66 124 PRO B C 1
ATOM 1960 O O . PRO B 1 124 ? 4.129 18.469 11.789 1 45.66 124 PRO B O 1
ATOM 1963 N N . ASP B 1 125 ? 3.266 18.359 13.82 1 44.91 125 ASP B N 1
ATOM 1964 C CA . ASP B 1 125 ? 4.465 17.719 14.367 1 44.91 125 ASP B CA 1
ATOM 1965 C C . ASP B 1 125 ? 4.484 16.219 14.07 1 44.91 125 ASP B C 1
ATOM 1967 O O . ASP B 1 125 ? 3.82 15.445 14.758 1 44.91 125 ASP B O 1
ATOM 1971 N N . ILE B 1 126 ? 4.379 15.82 12.836 1 50.38 126 ILE B N 1
ATOM 1972 C CA . ILE B 1 126 ? 4.746 14.414 12.727 1 50.38 126 ILE B CA 1
ATOM 1973 C C . ILE B 1 126 ? 6.02 14.148 13.523 1 50.38 126 ILE B C 1
ATOM 1975 O O . ILE B 1 126 ? 7.094 14.641 13.172 1 50.38 126 ILE B O 1
ATOM 1979 N N . HIS B 1 127 ? 6.082 14.273 14.812 1 45.12 127 HIS B N 1
ATOM 1980 C CA . HIS B 1 127 ? 7.25 13.922 15.609 1 45.12 127 HIS B CA 1
ATOM 1981 C C . HIS B 1 127 ? 7.559 12.43 15.508 1 45.12 127 HIS B C 1
ATOM 1983 O O . HIS B 1 127 ? 6.656 11.625 15.281 1 45.12 127 HIS B O 1
ATOM 1989 N N . TYR B 1 128 ? 8.875 12.164 15.164 1 46.53 128 TYR B N 1
ATOM 1990 C CA . TYR B 1 128 ? 9.5 10.852 15.258 1 46.53 128 TYR B CA 1
ATOM 1991 C C . TYR B 1 128 ? 8.93 10.055 16.422 1 46.53 128 TYR B C 1
ATOM 1993 O O . TYR B 1 128 ? 8.758 10.594 17.516 1 46.53 128 TYR B O 1
ATOM 2001 N N . VAL B 1 129 ? 8.031 9.281 16.266 1 38.25 129 VAL B N 1
ATOM 2002 C CA . VAL B 1 129 ? 7.945 8.383 17.406 1 38.25 129 VAL B CA 1
ATOM 2003 C C . VAL B 1 129 ? 9.289 7.688 17.625 1 38.25 129 VAL B C 1
ATOM 2005 O O . VAL B 1 129 ? 9.719 6.895 16.781 1 38.25 129 VAL B O 1
ATOM 2008 N N . ARG B 1 130 ? 10.375 8.367 18.156 1 29.75 130 ARG B N 1
ATOM 2009 C CA . ARG B 1 130 ? 11.609 7.758 18.625 1 29.75 130 ARG B CA 1
ATOM 2010 C C . ARG B 1 130 ? 11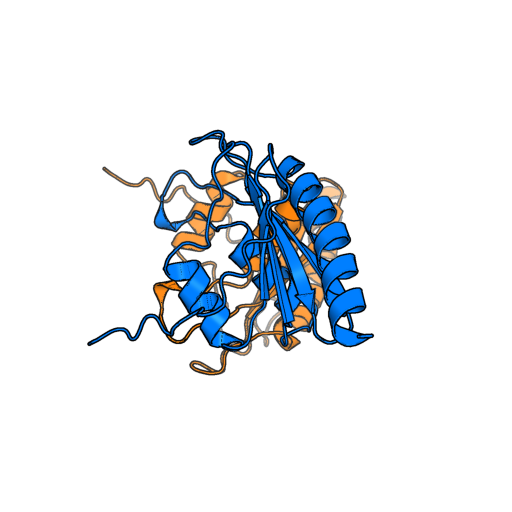.336 6.387 19.234 1 29.75 130 ARG B C 1
ATOM 2012 O O . ARG B 1 130 ? 10.508 6.258 20.141 1 29.75 130 ARG B O 1
ATOM 2019 N N . SER B 1 131 ? 11.414 5.281 18.578 1 27.25 131 SER B N 1
ATOM 2020 C CA . SER B 1 131 ? 11.664 4.082 19.359 1 27.25 131 SER B CA 1
ATOM 2021 C C . SER B 1 131 ? 12.68 4.352 20.469 1 27.25 131 SER B C 1
ATOM 2023 O O . SER B 1 131 ? 13.781 4.844 20.203 1 27.25 131 SER B O 1
ATOM 2025 N N . SER B 1 132 ? 12.391 4.965 21.516 1 24.52 132 SER B N 1
ATOM 2026 C CA . SER B 1 132 ? 13.219 4.656 22.688 1 24.52 132 SER B CA 1
ATOM 2027 C C . SER B 1 132 ? 13.539 3.166 22.75 1 24.52 132 SER B C 1
ATOM 2029 O O . SER B 1 132 ? 12.656 2.348 23.016 1 24.52 132 SER B O 1
ATOM 2031 N N . HIS B 1 133 ? 14.305 2.521 21.891 1 19.91 133 HIS B N 1
ATOM 2032 C CA . HIS B 1 133 ? 15.125 1.464 22.484 1 19.91 133 HIS B CA 1
ATOM 2033 C C . HIS B 1 133 ? 16.141 2.035 23.469 1 19.91 133 HIS B C 1
ATOM 2035 O O . HIS B 1 133 ? 16.672 3.123 23.25 1 19.91 133 HIS B O 1
#